Protein AF-W9W9J8-F1 (afdb_monomer_lite)

Secondary structure (DSSP, 8-state):
-----------------------------------------HHHHHHHHHS-SS--GGGSSTTHHHHHHHHHHHHHHHHHHHHHHHHHHHHS--S-----TTS-HHHHHH--EEEE-TT--S----HHHHHHTEEEEETTSPBPP-SS---TTTGGGGGGSGGGGTTEEEEESS-TT-PPP----EEEEEEEETTTEEEEEEEEEEEEEPPEEBTT-GGGEE--EEEEEEEEEEEEEETTEEEEEEEEETTS--B----STTPPPEEEEPTTT--EESSSEEEE-SBTTB--SS-SBEEEE-S-EEE-TTSSEEEEEEETTTTEEEETTTT-S--GGGG--SEE-

Foldseek 3Di:
DDDDDDDDDDDDDDDDDDDDDDDDDDDDDDDDDPPPPDDPCPVVVVCQQPDPPVDDNLPSDPCSCVVVVVVVCVVVVVVVVVVVVVVCVVPVDPLPPLCLVPDDVVCVQAAAWEFEAQPAQQAQADPQQLQQQWFKAFLVRHTDDDPDRDGLQCLLVCLVDPPSQARIETHGNPDQPPRHDNPWEKAWEWEADPPRWIKIKIWGWTSWFWAWAFQNDPVRTDDIDGDTQIKIWTWGDHPPDPIDTATDQPDESDRLPRPPPRDHRYWWAFHRRRRIHSDAAKADPPDRRDGDNDHRTITHTDRHDIGDNPSHYWYWYAYPVVRATDGSSNCPRRRSNVNNNYYHD

InterPro domains:
  IPR039297 Cytochrome c oxidase subunit VII [PF02238] (40-91)

Radius of gyration: 39.09 Å; chains: 1; bounding box: 125×59×96 Å

Structure (mmCIF, N/CA/C/O backbone):
data_AF-W9W9J8-F1
#
_entry.id   AF-W9W9J8-F1
#
loop_
_atom_site.group_PDB
_atom_site.id
_atom_site.type_symbol
_atom_site.label_atom_id
_atom_site.label_alt_id
_atom_site.label_comp_id
_atom_site.label_asym_id
_atom_site.label_entity_id
_atom_site.label_seq_id
_atom_site.pdbx_PDB_ins_code
_atom_site.Cartn_x
_atom_site.Cartn_y
_atom_site.Cartn_z
_atom_site.occupancy
_atom_site.B_iso_or_equiv
_atom_site.auth_seq_id
_atom_site.auth_comp_id
_atom_site.auth_asym_id
_atom_site.auth_atom_id
_atom_site.pdbx_PDB_model_num
ATOM 1 N N . MET A 1 1 ? 100.652 -13.287 -66.380 1.00 34.50 1 MET A N 1
ATOM 2 C CA . MET A 1 1 ? 101.474 -13.393 -65.159 1.00 34.50 1 MET A CA 1
ATOM 3 C C . MET A 1 1 ? 100.899 -12.453 -64.113 1.00 34.50 1 MET A C 1
ATOM 5 O O . MET A 1 1 ? 100.764 -11.279 -64.409 1.00 34.50 1 MET A O 1
ATOM 9 N N . VAL A 1 2 ? 100.531 -13.016 -62.958 1.00 35.53 2 VAL A N 1
ATOM 10 C CA . VAL A 1 2 ? 100.649 -12.440 -61.602 1.00 35.53 2 VAL A CA 1
ATOM 11 C C . VAL A 1 2 ? 99.988 -11.067 -61.331 1.00 35.53 2 VAL A C 1
ATOM 13 O O . VAL A 1 2 ? 100.517 -10.020 -61.679 1.00 35.53 2 VAL A O 1
ATOM 16 N N . HIS A 1 3 ? 98.863 -11.087 -60.600 1.00 40.38 3 HIS A N 1
ATOM 17 C CA . HIS A 1 3 ? 98.486 -10.037 -59.628 1.00 40.38 3 HIS A CA 1
ATOM 18 C C . HIS A 1 3 ? 99.492 -10.030 -58.463 1.00 40.38 3 HIS A C 1
ATOM 20 O O . HIS A 1 3 ? 99.955 -11.118 -58.112 1.00 40.38 3 HIS A O 1
ATOM 26 N N . PRO A 1 4 ? 99.822 -8.882 -57.834 1.00 51.62 4 PRO A N 1
ATOM 27 C CA . PRO A 1 4 ? 99.045 -8.385 -56.675 1.00 51.62 4 PRO A CA 1
ATOM 28 C C . PRO A 1 4 ? 98.997 -6.837 -56.567 1.00 51.62 4 PRO A C 1
ATOM 30 O O . PRO A 1 4 ? 99.836 -6.137 -57.118 1.00 51.62 4 PRO A O 1
ATOM 33 N N . THR A 1 5 ? 97.936 -6.211 -56.047 1.00 40.47 5 THR A N 1
ATOM 34 C CA . THR A 1 5 ? 97.549 -6.030 -54.624 1.00 40.47 5 THR A CA 1
ATOM 35 C C . THR A 1 5 ? 98.543 -5.208 -53.796 1.00 40.47 5 THR A C 1
ATOM 37 O O . THR A 1 5 ? 99.618 -5.703 -53.487 1.00 40.47 5 THR A O 1
ATOM 40 N N . ALA A 1 6 ? 98.127 -4.009 -53.361 1.00 34.53 6 ALA A N 1
ATOM 41 C CA . ALA A 1 6 ? 98.290 -3.431 -52.008 1.00 34.53 6 ALA A CA 1
ATOM 42 C C . ALA A 1 6 ? 98.036 -1.906 -52.086 1.00 34.53 6 ALA A C 1
ATOM 44 O O . ALA A 1 6 ? 98.676 -1.219 -52.868 1.00 34.53 6 ALA A O 1
ATOM 45 N N . LEU A 1 7 ? 96.982 -1.355 -51.477 1.00 35.53 7 LEU A N 1
ATOM 46 C CA . LEU A 1 7 ? 96.813 -1.068 -50.042 1.00 35.53 7 LEU A CA 1
ATOM 47 C C . LEU A 1 7 ? 97.558 0.212 -49.611 1.00 35.53 7 LEU A C 1
ATOM 49 O O . LEU A 1 7 ? 98.760 0.311 -49.813 1.00 35.53 7 LEU A O 1
ATOM 53 N N . ARG A 1 8 ? 96.820 1.073 -48.885 1.00 39.66 8 ARG A N 1
ATOM 54 C CA . ARG A 1 8 ? 97.217 2.264 -48.091 1.00 39.66 8 ARG A CA 1
ATOM 55 C C . ARG A 1 8 ? 97.050 3.610 -48.796 1.00 39.66 8 ARG A C 1
ATOM 57 O O . ARG A 1 8 ? 97.282 3.709 -49.984 1.00 39.66 8 ARG A O 1
ATOM 64 N N . MET A 1 9 ? 96.719 4.712 -48.129 1.00 31.94 9 MET A N 1
ATOM 65 C CA . MET A 1 9 ? 96.163 5.041 -46.806 1.00 31.94 9 MET A CA 1
ATOM 66 C C . MET A 1 9 ? 96.006 6.575 -46.837 1.00 31.94 9 MET A C 1
ATOM 68 O O . MET A 1 9 ? 96.910 7.240 -47.317 1.00 31.94 9 MET A O 1
ATOM 72 N N . MET A 1 10 ? 94.951 7.093 -46.200 1.00 33.19 10 MET A N 1
ATOM 73 C CA . MET A 1 10 ? 94.964 8.317 -45.375 1.00 33.19 10 MET A CA 1
ATOM 74 C C . MET A 1 10 ? 95.174 9.724 -45.985 1.00 33.19 10 MET A C 1
ATOM 76 O O . MET A 1 10 ? 96.011 9.967 -46.838 1.00 33.19 10 MET A O 1
ATOM 80 N N . GLN A 1 11 ? 94.466 10.655 -45.321 1.00 34.97 11 GLN A N 1
ATOM 81 C CA . GLN A 1 11 ? 94.658 12.113 -45.201 1.00 34.97 11 GLN A CA 1
ATOM 82 C C . GLN A 1 11 ? 94.115 12.968 -46.361 1.00 34.97 11 GLN A C 1
ATOM 84 O O . GLN A 1 11 ? 94.643 12.975 -47.458 1.00 34.97 11 GLN A O 1
ATOM 89 N N . ALA A 1 12 ? 92.937 13.593 -46.239 1.00 38.28 12 ALA A N 1
ATOM 90 C CA . ALA A 1 12 ? 92.533 14.702 -45.354 1.00 38.28 12 ALA A CA 1
ATOM 91 C C . ALA A 1 12 ? 93.217 16.040 -45.679 1.00 38.28 12 ALA A C 1
ATOM 93 O O . ALA A 1 12 ? 94.312 16.297 -45.194 1.00 38.28 12 ALA A O 1
ATOM 94 N N . THR A 1 13 ? 92.534 16.931 -46.411 1.00 37.91 13 THR A N 1
ATOM 95 C CA . THR A 1 13 ? 92.651 18.407 -46.299 1.00 37.91 13 THR A CA 1
ATOM 96 C C . THR A 1 13 ? 91.527 19.035 -47.145 1.00 37.91 13 THR A C 1
ATOM 98 O O . THR A 1 13 ? 91.406 18.736 -48.322 1.00 37.91 13 THR A O 1
ATOM 101 N N . ARG A 1 14 ? 90.476 19.619 -46.557 1.00 38.88 14 ARG A N 1
ATOM 102 C CA . ARG A 1 14 ? 90.334 20.969 -45.972 1.00 38.88 14 ARG A CA 1
ATOM 103 C C . ARG A 1 14 ? 90.003 22.059 -47.015 1.00 38.88 14 ARG A C 1
ATOM 105 O O . ARG A 1 14 ? 90.857 22.480 -47.774 1.00 38.88 14 ARG A O 1
ATOM 112 N N . ALA A 1 15 ? 88.779 22.567 -46.855 1.00 36.28 15 ALA A N 1
ATOM 113 C CA . ALA A 1 15 ? 88.343 23.966 -46.924 1.00 36.28 15 ALA A CA 1
ATOM 114 C C . ALA A 1 15 ? 88.227 24.729 -48.256 1.00 36.28 15 ALA A C 1
ATOM 116 O O . ALA A 1 15 ? 89.196 24.967 -48.962 1.00 36.28 15 ALA A O 1
ATOM 117 N N . GLY A 1 16 ? 87.038 25.339 -48.372 1.00 34.53 16 GLY A N 1
ATOM 118 C CA . GLY A 1 16 ? 86.823 26.685 -48.907 1.00 34.53 16 GLY A CA 1
ATOM 119 C C . GLY A 1 16 ? 86.529 26.709 -50.403 1.00 34.53 16 GLY A C 1
ATOM 120 O O . GLY A 1 16 ? 87.165 26.014 -51.168 1.00 34.53 16 GLY A O 1
ATOM 121 N N . MET A 1 17 ? 85.595 27.479 -50.937 1.00 35.69 17 MET A N 1
ATOM 122 C CA . MET A 1 17 ? 84.723 28.545 -50.455 1.00 35.69 17 MET A CA 1
ATOM 123 C C . MET A 1 17 ? 83.622 28.668 -51.524 1.00 35.69 17 MET A C 1
ATOM 125 O O . MET A 1 17 ? 83.893 28.367 -52.676 1.00 35.69 17 MET A O 1
ATOM 129 N N . PHE A 1 18 ? 82.409 29.102 -51.183 1.00 38.28 18 PHE A N 1
ATOM 130 C CA . PHE A 1 18 ? 81.725 30.238 -51.824 1.00 38.28 18 PHE A CA 1
ATOM 131 C C . PHE A 1 18 ? 80.332 30.427 -51.213 1.00 38.28 18 PHE A C 1
ATOM 133 O O . PHE A 1 18 ? 79.702 29.511 -50.692 1.00 38.28 18 PHE A O 1
ATOM 140 N N . ARG A 1 19 ? 79.939 31.693 -51.161 1.00 36.72 19 ARG A N 1
ATOM 141 C CA . ARG A 1 19 ? 79.129 32.333 -50.130 1.00 36.72 19 ARG A CA 1
ATOM 142 C C . ARG A 1 19 ? 77.804 32.809 -50.732 1.00 36.72 19 ARG A C 1
ATOM 144 O O . ARG A 1 19 ? 77.809 33.376 -51.812 1.00 36.72 19 ARG A O 1
ATOM 151 N N . ALA A 1 20 ? 76.736 32.612 -49.961 1.00 40.91 20 ALA A N 1
ATOM 152 C CA . ALA A 1 20 ? 75.492 33.381 -49.829 1.00 40.91 20 ALA A CA 1
ATOM 153 C C . ALA A 1 20 ? 74.818 34.028 -51.057 1.00 40.91 20 ALA A C 1
ATOM 155 O O . ALA A 1 20 ? 75.340 34.961 -51.659 1.00 40.91 20 ALA A O 1
ATOM 156 N N . THR A 1 21 ? 73.514 33.769 -51.193 1.00 35.72 21 THR A N 1
ATOM 157 C CA . THR A 1 21 ? 72.540 34.872 -51.277 1.00 35.72 21 THR A CA 1
ATOM 158 C C . THR A 1 21 ? 71.191 34.438 -50.696 1.00 35.72 21 THR A C 1
ATOM 160 O O . THR A 1 21 ? 70.506 33.584 -51.247 1.00 35.72 21 THR A O 1
ATOM 163 N N . GLN A 1 22 ? 70.816 35.017 -49.553 1.00 45.69 22 GLN A N 1
ATOM 164 C CA . GLN A 1 22 ? 69.445 34.984 -49.045 1.00 45.69 22 GLN A CA 1
ATOM 165 C C . GLN A 1 22 ? 68.626 36.059 -49.768 1.00 45.69 22 GLN A C 1
ATOM 167 O O . GLN A 1 22 ? 68.978 37.235 -49.714 1.00 45.69 22 GLN A O 1
ATOM 172 N N . ARG A 1 23 ? 67.499 35.672 -50.369 1.00 35.28 23 ARG A N 1
ATOM 173 C CA . ARG A 1 23 ? 66.320 36.531 -50.547 1.00 35.28 23 ARG A CA 1
ATOM 174 C C . ARG A 1 23 ? 65.075 35.667 -50.377 1.00 35.28 23 ARG A C 1
ATOM 176 O O . ARG A 1 23 ? 64.834 34.767 -51.172 1.00 35.28 23 ARG A O 1
ATOM 183 N N . ALA A 1 24 ? 64.314 35.938 -49.324 1.00 42.59 24 ALA A N 1
ATOM 184 C CA . ALA A 1 24 ? 62.950 35.447 -49.184 1.00 42.59 24 ALA A CA 1
ATOM 185 C C . ALA A 1 24 ? 62.004 36.290 -50.055 1.00 42.59 24 ALA A C 1
ATOM 187 O O . ALA A 1 24 ? 62.243 37.488 -50.233 1.00 42.59 24 ALA A O 1
ATOM 188 N N . PRO A 1 25 ? 60.888 35.698 -50.500 1.00 46.94 25 PRO A N 1
ATOM 189 C CA . PRO A 1 25 ? 59.619 36.391 -50.353 1.00 46.94 25 PRO A CA 1
ATOM 190 C C . PRO A 1 25 ? 58.584 35.515 -49.640 1.00 46.94 25 PRO A C 1
ATOM 192 O O . PRO A 1 25 ? 58.519 34.298 -49.804 1.00 46.94 25 PRO A O 1
ATOM 195 N N . ALA A 1 26 ? 57.778 36.178 -48.818 1.00 47.53 26 ALA A N 1
ATOM 196 C CA . ALA A 1 26 ? 56.582 35.623 -48.216 1.00 47.53 26 ALA A CA 1
ATOM 197 C C . ALA A 1 26 ? 55.459 35.491 -49.258 1.00 47.53 26 ALA A C 1
ATOM 199 O O . ALA A 1 26 ? 55.319 36.372 -50.101 1.00 47.53 26 ALA A O 1
ATOM 200 N N . GLN A 1 27 ? 54.653 34.434 -49.097 1.00 40.56 27 GLN A N 1
ATOM 201 C CA . GLN A 1 27 ? 53.222 34.260 -49.420 1.00 40.56 27 GLN A CA 1
ATOM 202 C C . GLN A 1 27 ? 52.952 32.937 -50.148 1.00 40.56 27 GLN A C 1
ATOM 204 O O . GLN A 1 27 ? 53.339 32.765 -51.295 1.00 40.56 27 GLN A O 1
ATOM 209 N N . ALA A 1 28 ? 52.239 32.027 -49.477 1.00 34.16 28 ALA A N 1
ATOM 210 C CA . ALA A 1 28 ? 51.007 31.401 -49.974 1.00 34.16 28 ALA A CA 1
ATOM 211 C C . ALA A 1 28 ? 50.633 30.214 -49.076 1.00 34.16 28 ALA A C 1
ATOM 213 O O . ALA A 1 28 ? 51.372 29.253 -48.885 1.00 34.16 28 ALA A O 1
ATOM 214 N N . GLN A 1 29 ? 49.450 30.322 -48.501 1.00 47.66 29 GLN A N 1
ATOM 215 C CA . GLN A 1 29 ? 48.828 29.397 -47.576 1.00 47.66 29 GLN A CA 1
ATOM 216 C C . GLN A 1 29 ? 48.130 28.283 -48.378 1.00 47.66 29 GLN A C 1
ATOM 218 O O . GLN A 1 29 ? 47.150 28.575 -49.054 1.00 47.66 29 GLN A O 1
ATOM 223 N N . GLN A 1 30 ? 48.565 27.015 -48.288 1.00 39.34 30 GLN A N 1
ATOM 224 C CA . GLN A 1 30 ? 47.675 25.869 -48.551 1.00 39.34 30 GLN A CA 1
ATOM 225 C C . GLN A 1 30 ? 48.168 24.522 -47.977 1.00 39.34 30 GLN A C 1
ATOM 227 O O . GLN A 1 30 ? 49.114 23.916 -48.456 1.00 39.34 30 GLN A O 1
ATOM 232 N N . LYS A 1 31 ? 47.422 24.076 -46.958 1.00 46.47 31 LYS A N 1
ATOM 233 C CA . LYS A 1 31 ? 46.873 22.730 -46.702 1.00 46.47 31 LYS A CA 1
ATOM 234 C C . LYS A 1 31 ? 47.760 21.465 -46.743 1.00 46.47 31 LYS A C 1
ATOM 236 O O . LYS A 1 31 ? 48.302 21.053 -47.757 1.00 46.47 31 LYS A O 1
ATOM 241 N N . SER A 1 32 ? 47.523 20.702 -45.672 1.00 39.66 32 SER A N 1
ATOM 242 C CA . SER A 1 32 ? 47.465 19.238 -45.567 1.00 39.66 32 SER A CA 1
ATOM 243 C C . SER A 1 32 ? 48.678 18.557 -44.940 1.00 39.66 32 SER A C 1
ATOM 245 O O . SER A 1 32 ? 49.802 18.701 -45.399 1.00 39.66 32 SER A O 1
ATOM 247 N N . GLY A 1 33 ? 48.373 17.797 -43.883 1.00 45.22 33 GLY A N 1
ATOM 248 C CA . GLY A 1 33 ? 49.098 16.613 -43.445 1.00 45.22 33 GLY A CA 1
ATOM 249 C C . GLY A 1 33 ? 50.568 16.824 -43.128 1.00 45.22 33 GLY A C 1
ATOM 250 O O . GLY A 1 33 ? 51.413 16.785 -44.011 1.00 45.22 33 GLY A O 1
ATOM 251 N N . VAL A 1 34 ? 50.889 16.897 -41.838 1.00 48.81 34 VAL A N 1
ATOM 252 C CA . VAL A 1 34 ? 52.220 16.528 -41.353 1.00 48.81 34 VAL A CA 1
ATOM 253 C C . VAL A 1 34 ? 52.491 15.094 -41.833 1.00 48.81 34 VAL A C 1
ATOM 255 O O . VAL A 1 34 ? 52.077 14.126 -41.196 1.00 48.81 34 VAL A O 1
ATOM 258 N N . LEU A 1 35 ? 53.137 14.944 -42.992 1.00 52.00 35 LEU A N 1
ATOM 259 C CA . LEU A 1 35 ? 53.753 13.698 -43.423 1.00 52.00 35 LEU A CA 1
ATOM 260 C C . LEU A 1 35 ? 54.927 13.473 -42.477 1.00 52.00 35 LEU A C 1
ATOM 262 O O . LEU A 1 35 ? 56.061 13.871 -42.730 1.00 52.00 35 LEU A O 1
ATOM 266 N N . VAL A 1 36 ? 54.618 12.879 -41.326 1.00 60.34 36 VAL A N 1
ATOM 267 C CA . VAL A 1 36 ? 55.617 12.310 -40.431 1.00 60.34 36 VAL A CA 1
ATOM 268 C C . VAL A 1 36 ? 56.409 11.319 -41.276 1.00 60.34 36 VAL A C 1
ATOM 270 O O . VAL A 1 36 ? 55.841 10.328 -41.737 1.00 60.34 36 VAL A O 1
ATOM 273 N N . PHE A 1 37 ? 57.698 11.584 -41.496 1.00 59.91 37 PHE A N 1
ATOM 274 C CA . PHE A 1 37 ? 58.631 10.622 -42.077 1.00 59.91 37 PHE A CA 1
ATOM 275 C C . PHE A 1 37 ? 58.623 9.355 -41.209 1.00 59.91 37 PHE A C 1
ATOM 277 O O . PHE A 1 37 ? 59.316 9.265 -40.198 1.00 59.91 37 PHE A O 1
ATOM 284 N N . ARG A 1 38 ? 57.776 8.383 -41.558 1.00 67.00 38 ARG A N 1
ATOM 285 C CA . ARG A 1 38 ? 57.746 7.065 -40.926 1.00 67.00 38 ARG A CA 1
ATOM 286 C C . ARG A 1 38 ? 58.637 6.142 -41.734 1.00 67.00 38 ARG A C 1
ATOM 288 O O . ARG A 1 38 ? 58.423 5.946 -42.926 1.00 67.00 38 ARG A O 1
ATOM 295 N N . GLU A 1 39 ? 59.628 5.568 -41.069 1.00 78.50 39 GLU A N 1
ATOM 296 C CA . GLU A 1 39 ? 60.490 4.547 -41.654 1.00 78.50 39 GLU A CA 1
ATOM 297 C C . GLU A 1 39 ? 59.659 3.366 -42.172 1.00 78.50 39 GLU A C 1
ATOM 299 O O . GLU A 1 39 ? 58.714 2.908 -41.518 1.00 78.50 39 GLU A O 1
ATOM 304 N N . ASN A 1 40 ? 60.039 2.833 -43.335 1.00 83.94 40 ASN A N 1
ATOM 305 C CA . ASN A 1 40 ? 59.425 1.628 -43.870 1.00 83.94 40 ASN A CA 1
ATOM 306 C C . ASN A 1 40 ? 59.831 0.405 -43.027 1.00 83.94 40 ASN A C 1
ATOM 308 O O . ASN A 1 40 ? 60.941 -0.112 -43.141 1.00 83.94 40 ASN A O 1
ATOM 312 N N . ARG A 1 41 ? 58.902 -0.086 -42.202 1.00 86.56 41 ARG A N 1
ATOM 313 C CA . ARG A 1 41 ? 59.086 -1.282 -41.359 1.00 86.56 41 ARG A CA 1
ATOM 314 C C . ARG A 1 41 ? 58.527 -2.566 -41.981 1.00 86.56 41 ARG A C 1
ATOM 316 O O . ARG A 1 41 ? 58.544 -3.605 -41.325 1.00 86.56 41 ARG A O 1
ATOM 323 N N . VAL A 1 42 ? 58.055 -2.540 -43.230 1.00 87.69 42 VAL A N 1
ATOM 324 C CA . VAL A 1 42 ? 57.473 -3.721 -43.898 1.00 87.69 42 VAL A CA 1
ATOM 325 C C . VAL A 1 42 ? 58.459 -4.899 -43.953 1.00 87.69 42 VAL A C 1
ATOM 327 O O . VAL A 1 42 ? 58.079 -5.983 -43.503 1.00 87.69 42 VAL A O 1
ATOM 330 N N . PRO A 1 43 ? 59.737 -4.726 -44.360 1.00 90.88 43 PRO A N 1
ATOM 331 C CA . PRO A 1 43 ? 60.692 -5.838 -44.377 1.00 90.88 43 PRO A CA 1
ATOM 332 C C . PRO A 1 43 ? 60.993 -6.404 -42.982 1.00 90.88 43 PRO A C 1
ATOM 334 O O . PRO A 1 43 ? 61.264 -7.594 -42.828 1.00 90.88 43 PRO A O 1
ATOM 337 N N . TYR A 1 44 ? 60.932 -5.561 -41.944 1.00 88.75 44 TYR A N 1
ATOM 338 C CA . TYR A 1 44 ? 61.098 -5.991 -40.555 1.00 88.75 44 TYR A CA 1
ATOM 339 C C . TYR A 1 44 ? 59.962 -6.929 -40.128 1.00 88.75 44 TYR A C 1
ATOM 341 O O . TYR A 1 44 ? 60.227 -8.007 -39.595 1.00 88.75 44 TYR A O 1
ATOM 349 N N . TYR A 1 45 ? 58.710 -6.563 -40.414 1.00 88.44 45 TYR A N 1
ATOM 350 C CA . TYR A 1 45 ? 57.561 -7.405 -40.085 1.00 88.44 45 TYR A CA 1
ATOM 351 C C . TYR A 1 45 ? 57.510 -8.684 -40.925 1.00 88.44 45 TYR A C 1
ATOM 353 O O . TYR A 1 45 ? 57.186 -9.735 -40.381 1.00 88.44 45 TYR A O 1
ATOM 361 N N . GLN A 1 46 ? 57.891 -8.639 -42.206 1.00 90.25 46 GLN A N 1
ATOM 362 C CA . GLN A 1 46 ? 57.994 -9.846 -43.035 1.00 90.25 46 GLN A CA 1
ATOM 363 C C . GLN A 1 46 ? 58.930 -10.880 -42.398 1.00 90.25 46 GLN A C 1
ATOM 365 O O . GLN A 1 46 ? 58.516 -12.016 -42.185 1.00 90.25 46 GLN A O 1
ATOM 370 N N . ARG A 1 47 ? 60.133 -10.467 -41.972 1.00 89.56 47 ARG A N 1
ATOM 371 C CA . ARG A 1 47 ? 61.063 -11.351 -41.249 1.00 89.56 47 ARG A CA 1
ATOM 372 C C . ARG A 1 47 ? 60.490 -11.851 -39.923 1.00 89.56 47 ARG A C 1
ATOM 374 O O . ARG A 1 47 ? 60.616 -13.031 -39.618 1.00 89.56 47 ARG A O 1
ATOM 381 N N . LEU A 1 48 ? 59.841 -10.980 -39.147 1.00 88.44 48 LEU A N 1
ATOM 382 C CA . LEU A 1 48 ? 59.260 -11.342 -37.851 1.00 88.44 48 LEU A CA 1
ATOM 383 C C . LEU A 1 48 ? 58.153 -12.404 -37.985 1.00 88.44 48 LEU A C 1
ATOM 385 O O . LEU A 1 48 ? 58.136 -13.379 -37.237 1.00 88.44 48 LEU A O 1
ATOM 389 N N . PHE A 1 49 ? 57.235 -12.242 -38.943 1.00 88.81 49 PHE A N 1
ATOM 390 C CA . PHE A 1 49 ? 56.091 -13.143 -39.112 1.00 88.81 49 PHE A CA 1
ATOM 391 C C . PHE A 1 49 ? 56.426 -14.426 -39.882 1.00 88.81 49 PHE A C 1
ATOM 393 O O . PHE A 1 49 ? 55.810 -15.455 -39.600 1.00 88.81 49 PHE A O 1
ATOM 400 N N . GLN A 1 50 ? 57.420 -14.399 -40.774 1.00 89.38 50 GLN A N 1
ATOM 401 C CA . GLN A 1 50 ? 57.871 -15.571 -41.539 1.00 89.38 50 GLN A CA 1
ATOM 402 C C . GLN A 1 50 ? 58.913 -16.426 -40.801 1.00 89.38 50 GLN A C 1
ATOM 404 O O . GLN A 1 50 ? 59.195 -17.535 -41.236 1.00 89.38 50 GLN A O 1
ATOM 409 N N . ASN A 1 51 ? 59.466 -15.958 -39.676 1.00 87.31 51 ASN A N 1
ATOM 410 C CA . ASN A 1 51 ? 60.384 -16.764 -38.871 1.00 87.31 51 ASN A CA 1
ATOM 411 C C . ASN A 1 51 ? 59.683 -18.025 -38.319 1.00 87.31 51 ASN A C 1
ATOM 413 O O . ASN A 1 51 ? 58.584 -17.930 -37.768 1.00 87.31 51 ASN A O 1
ATOM 417 N N . HIS A 1 52 ? 60.309 -19.198 -38.432 1.00 84.69 52 HIS A N 1
ATOM 418 C CA . HIS A 1 52 ? 59.770 -20.477 -37.951 1.00 84.69 52 HIS A CA 1
ATOM 419 C C . HIS A 1 52 ? 60.108 -20.706 -36.469 1.00 84.69 52 HIS A C 1
ATOM 421 O O . HIS A 1 52 ? 60.735 -21.687 -36.089 1.00 84.69 52 HIS A O 1
ATOM 427 N N . ASP A 1 53 ? 59.676 -19.776 -35.620 1.00 84.62 53 ASP A N 1
ATOM 428 C CA . ASP A 1 53 ? 59.931 -19.737 -34.175 1.00 84.62 53 ASP A CA 1
ATOM 429 C C . ASP A 1 53 ? 58.912 -20.533 -33.333 1.00 84.62 53 ASP A C 1
ATOM 431 O O . ASP A 1 53 ? 58.916 -20.449 -32.106 1.00 84.62 53 ASP A O 1
ATOM 435 N N . GLY A 1 54 ? 57.998 -21.268 -33.981 1.00 86.50 54 GLY A N 1
ATOM 436 C CA . GLY A 1 54 ? 56.944 -22.060 -33.331 1.00 86.50 54 GLY A CA 1
ATOM 437 C C . GLY A 1 54 ? 55.865 -21.235 -32.615 1.00 86.50 54 GLY A C 1
ATOM 438 O O . GLY A 1 54 ? 54.926 -21.799 -32.052 1.00 86.50 54 GLY A O 1
ATOM 439 N N . LYS A 1 55 ? 55.954 -19.898 -32.638 1.00 86.94 55 LYS A N 1
ATOM 440 C CA . LYS A 1 55 ? 54.984 -19.014 -31.986 1.00 86.94 55 LYS A CA 1
ATOM 441 C C . LYS A 1 55 ? 53.783 -18.773 -32.891 1.00 86.94 55 LYS A C 1
ATOM 443 O O . LYS A 1 55 ? 53.907 -18.545 -34.095 1.00 86.94 55 LYS A O 1
ATOM 448 N N . ARG A 1 56 ? 52.592 -18.754 -32.288 1.00 88.06 56 ARG A N 1
ATOM 449 C CA . ARG A 1 56 ? 51.359 -18.375 -32.992 1.00 88.06 56 ARG A CA 1
ATOM 450 C C . ARG A 1 56 ? 51.451 -16.927 -33.462 1.00 88.06 56 ARG A C 1
ATOM 452 O O . ARG A 1 56 ? 52.018 -16.092 -32.761 1.00 88.06 56 ARG A O 1
ATOM 459 N N . GLN A 1 57 ? 50.849 -16.622 -34.611 1.00 89.75 57 GLN A N 1
ATOM 460 C CA . GLN A 1 57 ? 50.949 -15.309 -35.263 1.00 89.75 57 GLN A CA 1
ATOM 461 C C . GLN A 1 57 ? 50.642 -14.141 -34.311 1.00 89.75 57 GLN A C 1
ATOM 463 O O . GLN A 1 57 ? 51.383 -13.162 -34.275 1.00 89.75 57 GLN A O 1
ATOM 468 N N . TRP A 1 58 ? 49.616 -14.273 -33.467 1.00 87.19 58 TRP A N 1
ATOM 469 C CA . TRP A 1 58 ? 49.224 -13.236 -32.511 1.00 87.19 58 TRP A CA 1
ATOM 470 C C . TRP A 1 58 ? 50.203 -13.033 -31.347 1.00 87.19 58 TRP A C 1
ATOM 472 O O . TRP A 1 58 ? 50.125 -11.997 -30.700 1.00 87.19 58 TRP A O 1
ATOM 482 N N . TRP A 1 59 ? 51.155 -13.941 -31.107 1.00 88.31 59 TRP A N 1
ATOM 483 C CA . TRP A 1 59 ? 52.189 -13.843 -30.062 1.00 88.31 59 TRP A CA 1
ATOM 484 C C . TRP A 1 59 ? 53.559 -13.364 -30.573 1.00 88.31 59 TRP A C 1
ATOM 486 O O . TRP A 1 59 ? 54.505 -13.266 -29.792 1.00 88.31 59 TRP A O 1
ATOM 496 N N . LYS A 1 60 ? 53.693 -13.061 -31.870 1.00 86.75 60 LYS A N 1
ATOM 497 C CA . LYS A 1 60 ? 54.995 -12.750 -32.485 1.00 86.75 60 LYS A CA 1
ATOM 498 C C . LYS A 1 60 ? 55.538 -11.348 -32.191 1.00 86.75 60 LYS A C 1
ATOM 500 O O . LYS A 1 60 ? 56.730 -11.115 -32.354 1.00 86.75 60 LYS A O 1
ATOM 505 N N . THR A 1 61 ? 54.705 -10.399 -31.762 1.00 87.88 61 THR A N 1
ATOM 506 C CA . THR A 1 61 ? 55.133 -9.006 -31.534 1.00 87.88 61 THR A CA 1
ATOM 507 C C . THR A 1 61 ? 55.404 -8.753 -30.050 1.00 87.88 61 THR A C 1
ATOM 509 O O . THR A 1 61 ? 54.682 -9.256 -29.198 1.00 87.88 61 THR A O 1
ATOM 512 N N . HIS A 1 62 ? 56.370 -7.889 -29.706 1.00 86.88 62 HIS A N 1
ATOM 513 C CA . HIS A 1 62 ? 56.626 -7.500 -28.302 1.00 86.88 62 HIS A CA 1
ATOM 514 C C . HIS A 1 62 ? 55.402 -6.881 -27.600 1.00 86.88 62 HIS A C 1
ATOM 516 O O . HIS A 1 62 ? 55.299 -6.909 -26.380 1.00 86.88 62 HIS A O 1
ATOM 522 N N . ARG A 1 63 ? 54.472 -6.311 -28.378 1.00 86.19 63 ARG A N 1
ATOM 523 C CA . ARG A 1 63 ? 53.223 -5.705 -27.895 1.00 86.19 63 ARG A CA 1
ATOM 524 C C . ARG A 1 63 ? 52.111 -6.719 -27.661 1.00 86.19 63 ARG A C 1
ATOM 526 O O . ARG A 1 63 ? 51.141 -6.396 -26.987 1.00 86.19 63 ARG A O 1
ATOM 533 N N . SER A 1 64 ? 52.245 -7.924 -28.213 1.00 89.88 64 SER A N 1
ATOM 534 C CA . SER A 1 64 ? 51.222 -8.963 -28.150 1.00 89.88 64 SER A CA 1
ATOM 535 C C . SER A 1 64 ? 50.768 -9.285 -26.719 1.00 89.88 64 SER A C 1
ATOM 537 O O . SER A 1 64 ? 49.558 -9.309 -26.509 1.00 89.88 64 SER A O 1
ATOM 539 N N . PRO A 1 65 ? 51.657 -9.447 -25.714 1.00 90.56 65 PRO A N 1
ATOM 540 C CA . PRO A 1 65 ? 51.226 -9.725 -24.341 1.00 90.56 65 PRO A CA 1
ATOM 541 C C . PRO A 1 65 ? 50.338 -8.618 -23.753 1.00 90.56 65 PRO A C 1
ATOM 543 O O . PRO A 1 65 ? 49.324 -8.910 -23.127 1.00 90.56 65 PRO A O 1
ATOM 546 N N . TYR A 1 66 ? 50.668 -7.349 -24.011 1.00 89.56 66 TYR A N 1
ATOM 547 C CA . TYR A 1 66 ? 49.937 -6.193 -23.476 1.00 89.56 66 TYR A CA 1
ATOM 548 C C . TYR A 1 66 ? 48.528 -6.032 -24.056 1.00 89.56 66 TYR A C 1
ATOM 550 O O . TYR A 1 66 ? 47.699 -5.361 -23.455 1.00 89.56 66 TYR A O 1
ATOM 558 N N . ILE A 1 67 ? 48.254 -6.637 -25.213 1.00 90.00 67 ILE A N 1
ATOM 559 C CA . ILE A 1 67 ? 46.927 -6.628 -25.843 1.00 90.00 67 ILE A CA 1
ATOM 560 C C . ILE A 1 67 ? 46.167 -7.913 -25.494 1.00 90.00 67 ILE A C 1
ATOM 562 O O . ILE A 1 67 ? 44.980 -7.874 -25.183 1.00 90.00 67 ILE A O 1
ATOM 566 N N . LEU A 1 68 ? 46.853 -9.059 -25.517 1.00 93.00 68 LEU A N 1
ATOM 567 C CA . LEU A 1 68 ? 46.227 -10.366 -25.335 1.00 93.00 68 LEU A CA 1
ATOM 568 C C . LEU A 1 68 ? 45.839 -10.649 -23.882 1.00 93.00 68 LEU A C 1
ATOM 570 O O . LEU A 1 68 ? 44.773 -11.214 -23.661 1.00 93.00 68 LEU A O 1
ATOM 574 N N . TYR A 1 69 ? 46.649 -10.256 -22.892 1.00 92.38 69 TYR A N 1
ATOM 575 C CA . TYR A 1 69 ? 46.308 -10.517 -21.489 1.00 92.38 69 TYR A CA 1
ATOM 576 C C . TYR A 1 69 ? 45.032 -9.786 -21.040 1.00 92.38 69 TYR A C 1
ATOM 578 O O . TYR A 1 69 ? 44.149 -10.466 -20.518 1.00 92.38 69 TYR A O 1
ATOM 586 N N . PRO A 1 70 ? 44.852 -8.473 -21.299 1.00 94.94 70 PRO A N 1
ATOM 587 C CA . PRO A 1 70 ? 43.588 -7.794 -21.003 1.00 94.94 70 PRO A CA 1
ATOM 588 C C . PRO A 1 70 ? 42.392 -8.368 -21.775 1.00 94.94 70 PRO A C 1
ATOM 590 O O . PRO A 1 70 ? 41.280 -8.423 -21.258 1.00 94.94 70 PRO A O 1
ATOM 593 N N . TYR A 1 71 ? 42.606 -8.824 -23.013 1.00 92.56 71 TYR A N 1
ATOM 594 C CA . TYR A 1 71 ? 41.556 -9.477 -23.792 1.00 92.56 71 TYR A CA 1
ATOM 595 C C . TYR A 1 71 ? 41.104 -10.797 -23.148 1.00 92.56 71 TYR A C 1
ATOM 597 O O . TYR A 1 71 ? 39.905 -11.025 -23.001 1.00 92.56 71 TYR A O 1
ATOM 605 N N . TYR A 1 72 ? 42.039 -11.650 -22.713 1.00 93.19 72 TYR A N 1
ATOM 606 C CA . TYR A 1 72 ? 41.692 -12.916 -22.062 1.00 93.19 72 TYR A CA 1
ATOM 607 C C . TYR A 1 72 ? 41.028 -12.719 -20.699 1.00 93.19 72 TYR A C 1
ATOM 609 O O . TYR A 1 72 ? 40.103 -13.463 -20.375 1.00 93.19 72 TYR A O 1
ATOM 617 N N . THR A 1 73 ? 41.444 -11.719 -19.915 1.00 92.31 73 THR A N 1
ATOM 618 C CA . THR A 1 73 ? 40.798 -11.424 -18.627 1.00 92.31 73 THR A CA 1
ATOM 619 C C . THR A 1 73 ? 39.368 -10.928 -18.814 1.00 92.31 73 THR A C 1
ATOM 621 O O . THR A 1 73 ? 38.473 -11.401 -18.117 1.00 92.31 73 THR A O 1
ATOM 624 N N . LEU A 1 74 ? 39.121 -10.047 -19.790 1.00 94.38 74 LEU A N 1
ATOM 625 C CA . LEU A 1 74 ? 37.768 -9.594 -20.126 1.00 94.38 74 LEU A CA 1
ATOM 626 C C . LEU A 1 74 ? 36.897 -10.737 -20.658 1.00 94.38 74 LEU A C 1
ATOM 628 O O . LEU A 1 74 ? 35.751 -10.883 -20.238 1.00 94.38 74 LEU A O 1
ATOM 632 N N . LEU A 1 75 ? 37.443 -11.576 -21.541 1.00 93.69 75 LEU A N 1
ATOM 633 C CA . LEU A 1 75 ? 36.718 -12.706 -22.118 1.00 93.69 75 LEU A CA 1
ATOM 634 C C . LEU A 1 75 ? 36.295 -13.708 -21.035 1.00 93.69 75 LEU A C 1
ATOM 636 O O . LEU A 1 75 ? 35.109 -14.011 -20.910 1.00 93.69 75 LEU A O 1
ATOM 640 N N . LEU A 1 76 ? 37.238 -14.176 -20.214 1.00 92.56 76 LEU A N 1
ATOM 641 C CA . LEU A 1 76 ? 36.953 -15.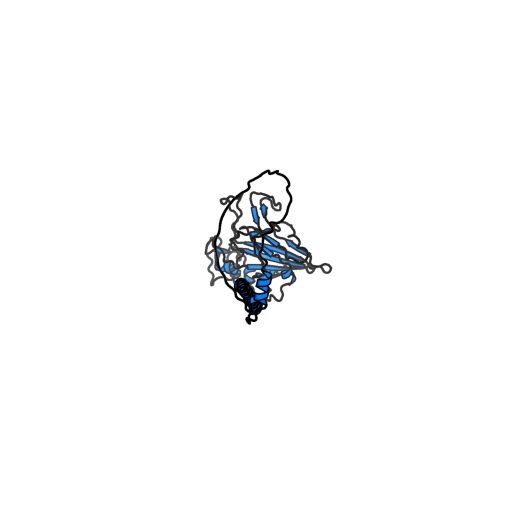134 -19.142 1.00 92.56 76 LEU A CA 1
ATOM 642 C C . LEU A 1 76 ? 36.066 -14.522 -18.048 1.00 92.56 76 LEU A C 1
ATOM 644 O O . LEU A 1 76 ? 35.152 -15.187 -17.563 1.00 92.56 76 LEU A O 1
ATOM 648 N N . GLY A 1 77 ? 36.276 -13.246 -17.710 1.00 93.56 77 GLY A N 1
ATOM 649 C CA . GLY A 1 77 ? 35.442 -12.518 -16.754 1.00 93.56 77 GLY A CA 1
ATOM 650 C C . GLY A 1 77 ? 33.989 -12.387 -17.219 1.00 93.56 77 GLY A C 1
ATOM 651 O O . GLY A 1 77 ? 33.071 -12.650 -16.444 1.00 93.56 77 GLY A O 1
ATOM 652 N N . SER A 1 78 ? 33.766 -12.062 -18.497 1.00 91.69 78 SER A N 1
ATOM 653 C CA . SER A 1 78 ? 32.414 -11.966 -19.070 1.00 91.69 78 SER A CA 1
ATOM 654 C C . SER A 1 78 ? 31.683 -13.312 -19.081 1.00 91.69 78 SER A C 1
ATOM 656 O O . SER A 1 78 ? 30.482 -13.376 -18.798 1.00 91.69 78 SER A O 1
ATOM 658 N N . PHE A 1 79 ? 32.413 -14.404 -19.328 1.00 91.56 79 PHE A N 1
ATOM 659 C CA . PHE A 1 79 ? 31.856 -15.752 -19.305 1.00 91.56 79 PHE A CA 1
ATOM 660 C C . PHE A 1 79 ? 31.475 -16.173 -17.881 1.00 91.56 79 PHE A C 1
ATOM 662 O O . PHE A 1 79 ? 30.365 -16.653 -17.657 1.00 91.56 79 PHE A O 1
ATOM 669 N N . ALA A 1 80 ? 32.346 -15.914 -16.899 1.00 91.06 80 ALA A N 1
ATOM 670 C CA . ALA A 1 80 ? 32.069 -16.186 -15.490 1.00 91.06 80 ALA A CA 1
ATOM 671 C C . ALA A 1 80 ? 30.867 -15.380 -14.969 1.00 91.06 80 ALA A C 1
ATOM 673 O O . ALA A 1 80 ? 29.994 -15.940 -14.308 1.00 91.06 80 ALA A O 1
ATOM 674 N N . PHE A 1 81 ? 30.769 -14.092 -15.316 1.00 87.50 81 PHE A N 1
ATOM 675 C CA . PHE A 1 81 ? 29.640 -13.246 -14.921 1.00 87.50 81 PHE A CA 1
ATOM 676 C C . PHE A 1 81 ? 28.311 -13.745 -15.510 1.00 87.50 81 PHE A C 1
ATOM 678 O O . PHE A 1 81 ? 27.303 -13.815 -14.805 1.00 87.50 81 PHE A O 1
ATOM 685 N N . SER A 1 82 ? 28.326 -14.176 -16.775 1.00 88.31 82 SER A N 1
ATOM 686 C CA . SER A 1 82 ? 27.158 -14.777 -17.433 1.00 88.31 82 SER A CA 1
ATOM 687 C C . SER A 1 82 ? 26.734 -16.084 -16.754 1.00 88.31 82 SER A C 1
ATOM 689 O O . SER A 1 82 ? 25.545 -16.316 -16.535 1.00 88.31 82 SER A O 1
ATOM 691 N N . PHE A 1 83 ? 27.700 -16.916 -16.352 1.00 87.81 83 PHE A N 1
ATOM 692 C CA . PHE A 1 83 ? 27.435 -18.171 -15.649 1.00 87.81 83 PHE A CA 1
ATOM 693 C C . PHE A 1 83 ? 26.851 -17.939 -14.247 1.00 87.81 83 PHE A C 1
ATOM 695 O O . PHE A 1 83 ? 25.898 -18.612 -13.862 1.00 87.81 83 PHE A O 1
ATOM 702 N N . VAL A 1 84 ? 27.346 -16.935 -13.511 1.00 85.81 84 VAL A N 1
ATOM 703 C CA . VAL A 1 84 ? 26.767 -16.513 -12.221 1.00 85.81 84 VAL A CA 1
ATOM 704 C C . VAL A 1 84 ? 25.333 -16.007 -12.399 1.00 85.81 84 VAL A C 1
ATOM 706 O O . VAL A 1 84 ? 24.464 -16.370 -11.610 1.00 85.81 84 VAL A O 1
ATOM 709 N N . GLY A 1 85 ? 25.055 -15.216 -13.441 1.00 77.19 85 GLY A N 1
ATOM 710 C CA . GLY A 1 85 ? 23.697 -14.763 -13.763 1.00 77.19 85 GLY A CA 1
ATOM 711 C C . GLY A 1 85 ? 22.739 -15.920 -14.067 1.00 77.19 85 GLY A C 1
ATOM 712 O O . GLY A 1 85 ? 21.625 -15.953 -13.550 1.00 77.19 85 GLY A O 1
ATOM 713 N N . MET A 1 86 ? 23.196 -16.912 -14.833 1.00 85.06 86 MET A N 1
ATOM 714 C CA . MET A 1 86 ? 22.415 -18.104 -15.172 1.00 85.06 86 MET A CA 1
ATOM 715 C C . MET A 1 86 ? 22.156 -19.002 -13.953 1.00 85.06 86 MET A C 1
ATOM 717 O O . MET A 1 86 ? 21.022 -19.415 -13.737 1.00 85.06 86 MET A O 1
ATOM 721 N N . ILE A 1 87 ? 23.168 -19.252 -13.114 1.00 80.94 87 ILE A N 1
ATOM 722 C CA . ILE A 1 87 ? 23.015 -20.006 -11.857 1.00 80.94 87 ILE A CA 1
ATOM 723 C C . ILE A 1 87 ? 22.055 -19.275 -10.914 1.00 80.94 87 ILE A C 1
ATOM 725 O O . ILE A 1 87 ? 21.190 -19.904 -10.308 1.00 80.94 87 ILE A O 1
ATOM 729 N N . ARG A 1 88 ? 22.144 -17.941 -10.835 1.00 69.69 88 ARG A N 1
ATOM 730 C CA . ARG A 1 88 ? 21.178 -17.135 -10.085 1.00 69.69 88 ARG A CA 1
ATOM 731 C C . ARG A 1 88 ? 19.768 -17.257 -10.642 1.00 69.69 88 ARG A C 1
ATOM 733 O O . ARG A 1 88 ? 18.860 -17.282 -9.843 1.00 69.69 88 ARG A O 1
ATOM 740 N N . MET A 1 89 ? 19.541 -17.385 -11.945 1.00 70.81 89 MET A N 1
ATOM 741 C CA . MET A 1 89 ? 18.184 -17.634 -12.461 1.00 70.81 89 MET A CA 1
ATOM 742 C C . MET A 1 89 ? 17.685 -19.062 -12.203 1.00 70.81 89 MET A C 1
ATOM 744 O O . MET A 1 89 ? 16.481 -19.278 -12.124 1.00 70.81 89 MET A O 1
ATOM 748 N N . LEU A 1 90 ? 18.596 -20.028 -12.071 1.00 72.31 90 LEU A N 1
ATOM 749 C CA . LEU A 1 90 ? 18.270 -21.439 -11.851 1.00 72.31 90 LEU A CA 1
ATOM 750 C C . LEU A 1 90 ? 17.969 -21.749 -10.372 1.00 72.31 90 LEU A C 1
ATOM 752 O O . LEU A 1 90 ? 17.140 -22.608 -10.090 1.00 72.31 90 LEU A O 1
ATOM 756 N N . PHE A 1 91 ? 18.618 -21.030 -9.446 1.00 63.62 91 PHE A N 1
ATOM 757 C CA . PHE A 1 91 ? 18.476 -21.200 -7.991 1.00 63.62 91 PHE A CA 1
ATOM 758 C C . PHE A 1 91 ? 17.953 -19.970 -7.247 1.00 63.62 91 PHE A C 1
ATOM 760 O O . PHE A 1 91 ? 17.754 -20.049 -6.035 1.00 63.62 91 PHE A O 1
ATOM 767 N N . ALA A 1 92 ? 17.713 -18.838 -7.916 1.00 45.38 92 ALA A N 1
ATOM 768 C CA . ALA A 1 92 ? 16.802 -17.854 -7.353 1.00 45.38 92 ALA A CA 1
ATOM 769 C C . ALA A 1 92 ? 15.477 -18.580 -7.220 1.00 45.38 92 ALA A C 1
ATOM 771 O O . ALA A 1 92 ? 14.832 -18.916 -8.218 1.00 45.38 92 ALA A O 1
ATOM 772 N N . SER A 1 93 ? 15.103 -18.842 -5.970 1.00 45.03 93 SER A N 1
ATOM 773 C CA . SER A 1 93 ? 13.734 -19.159 -5.625 1.00 45.03 93 SER A CA 1
ATOM 774 C C . SER A 1 93 ? 12.860 -18.211 -6.436 1.00 45.03 93 SER A C 1
ATOM 776 O O . SER A 1 93 ? 13.130 -17.000 -6.414 1.00 45.03 93 SER A O 1
ATOM 778 N N . PRO A 1 94 ? 11.857 -18.704 -7.188 1.00 43.56 94 PRO A N 1
ATOM 779 C CA . PRO A 1 94 ? 10.841 -17.793 -7.672 1.00 43.56 94 PRO A CA 1
ATOM 780 C C . PRO A 1 94 ? 10.429 -16.993 -6.444 1.00 43.56 94 PRO A C 1
ATOM 782 O O . PRO A 1 94 ? 10.140 -17.614 -5.417 1.00 43.56 94 PRO A O 1
ATOM 785 N N . ILE A 1 95 ? 10.508 -15.653 -6.524 1.00 41.38 95 ILE A N 1
ATOM 786 C CA . ILE A 1 95 ? 9.822 -14.738 -5.599 1.00 41.38 95 ILE A CA 1
ATOM 787 C C . ILE A 1 95 ? 8.579 -15.489 -5.193 1.00 41.38 95 ILE A C 1
ATOM 789 O O . ILE A 1 95 ? 7.831 -15.834 -6.119 1.00 41.38 95 ILE A O 1
ATOM 793 N N . ALA A 1 96 ? 8.500 -15.887 -3.912 1.00 39.09 96 ALA A N 1
ATOM 794 C CA . ALA A 1 96 ? 7.534 -16.862 -3.437 1.00 39.09 96 ALA A CA 1
ATOM 795 C C . ALA A 1 96 ? 6.242 -16.544 -4.165 1.00 39.09 96 ALA A C 1
ATOM 797 O O . ALA A 1 96 ? 5.711 -15.442 -4.011 1.00 39.09 96 ALA A O 1
ATOM 798 N N . LYS A 1 97 ? 5.857 -17.402 -5.121 1.00 36.72 97 LYS A N 1
ATOM 799 C CA . LYS A 1 97 ? 4.631 -17.169 -5.864 1.00 36.72 97 LYS A CA 1
ATOM 800 C C . LYS A 1 97 ? 3.600 -17.286 -4.771 1.00 36.72 97 LYS A C 1
ATOM 802 O O . LYS A 1 97 ? 3.274 -18.407 -4.391 1.00 36.72 97 LYS A O 1
ATOM 807 N N . ILE A 1 98 ? 3.143 -16.157 -4.241 1.00 41.62 98 ILE A N 1
ATOM 808 C CA . ILE A 1 98 ? 1.934 -16.133 -3.455 1.00 41.62 98 ILE A CA 1
ATOM 809 C C . ILE A 1 98 ? 0.897 -16.561 -4.480 1.00 41.62 98 ILE A C 1
ATOM 811 O O . ILE A 1 98 ? 0.490 -15.784 -5.349 1.00 41.62 98 ILE A O 1
ATOM 815 N N . GLN A 1 99 ? 0.608 -17.860 -4.512 1.00 39.00 99 GLN A N 1
ATOM 816 C CA . GLN A 1 99 ? -0.412 -18.420 -5.371 1.00 39.00 99 GLN A CA 1
ATOM 817 C C . GLN A 1 99 ? -1.741 -18.042 -4.736 1.00 39.00 99 GLN A C 1
ATOM 819 O O . GLN A 1 99 ? -2.449 -18.876 -4.198 1.00 39.00 99 GLN A O 1
ATOM 824 N N . LYS A 1 100 ? -2.077 -16.754 -4.826 1.00 54.84 100 LYS A N 1
ATOM 825 C CA . LYS A 1 100 ? -3.415 -16.230 -4.575 1.00 54.84 100 LYS A CA 1
ATOM 826 C C . LYS A 1 100 ? -4.280 -16.698 -5.738 1.00 54.84 100 LYS A C 1
ATOM 828 O O . LYS A 1 100 ? -4.466 -15.977 -6.719 1.00 54.84 100 LYS A O 1
ATOM 833 N N . ARG A 1 101 ? -4.653 -17.980 -5.705 1.00 49.69 101 ARG A N 1
ATOM 834 C CA . ARG A 1 101 ? -5.116 -18.784 -6.850 1.00 49.69 101 ARG A CA 1
ATOM 835 C C . ARG A 1 101 ? -6.461 -18.315 -7.424 1.00 49.69 101 ARG A C 1
ATOM 837 O O . ARG A 1 101 ? -6.832 -18.765 -8.502 1.00 49.69 101 ARG A O 1
ATOM 844 N N . GLY A 1 102 ? -7.139 -17.372 -6.766 1.00 65.31 102 GLY A N 1
ATOM 845 C CA . GLY A 1 102 ? -8.350 -16.701 -7.251 1.00 65.31 102 GLY A CA 1
ATOM 846 C C . GLY A 1 102 ? -8.185 -15.221 -7.615 1.00 65.31 102 GLY A C 1
ATOM 847 O O . GLY A 1 102 ? -9.136 -14.623 -8.115 1.00 65.31 102 GLY A O 1
ATOM 848 N N . PHE A 1 103 ? -7.015 -14.609 -7.388 1.00 75.88 103 PHE A N 1
ATOM 849 C CA . PHE A 1 103 ? -6.866 -13.169 -7.597 1.00 75.88 103 PHE A CA 1
ATOM 850 C C . PHE A 1 103 ? -6.901 -12.813 -9.095 1.00 75.88 103 PHE A C 1
ATOM 852 O O . PHE A 1 103 ? -6.138 -13.398 -9.873 1.00 75.88 103 PHE A O 1
ATOM 859 N N . PRO A 1 104 ? -7.722 -11.840 -9.536 1.00 75.06 104 PRO A N 1
ATOM 860 C CA . PRO A 1 104 ? -7.895 -11.573 -10.958 1.00 75.06 104 PRO A CA 1
ATOM 861 C C . PRO A 1 104 ? -6.614 -11.065 -11.642 1.00 75.06 104 PRO A C 1
ATOM 863 O O . PRO A 1 104 ? -6.103 -9.985 -11.334 1.00 75.06 104 PRO A O 1
ATOM 866 N N . ASP A 1 105 ? -6.126 -11.801 -12.646 1.00 73.50 105 ASP A N 1
ATOM 867 C CA . ASP A 1 105 ? -4.858 -11.506 -13.339 1.00 73.50 105 ASP A CA 1
ATOM 868 C C . ASP A 1 105 ? -4.794 -10.100 -13.956 1.00 73.50 105 ASP A C 1
ATOM 870 O O . ASP A 1 105 ? -3.729 -9.487 -14.027 1.00 73.50 105 ASP A O 1
ATOM 874 N N . TYR A 1 106 ? -5.934 -9.547 -14.373 1.00 68.25 106 TYR A N 1
ATOM 875 C CA . TYR A 1 106 ? -5.989 -8.199 -14.939 1.00 68.25 106 TYR A CA 1
ATOM 876 C C . TYR A 1 106 ? -5.737 -7.107 -13.895 1.00 68.25 106 TYR A C 1
ATOM 878 O O . TYR A 1 106 ? -5.226 -6.046 -14.250 1.00 68.25 106 TYR A O 1
ATOM 886 N N . VAL A 1 107 ? -6.051 -7.344 -12.617 1.00 72.81 107 VAL A N 1
ATOM 887 C CA . VAL A 1 107 ? -5.693 -6.404 -11.548 1.00 72.81 107 VAL A CA 1
ATOM 888 C C . VAL A 1 107 ? -4.177 -6.423 -11.368 1.00 72.81 107 VAL A C 1
ATOM 890 O O . VAL A 1 107 ? -3.563 -5.364 -11.344 1.00 72.81 107 VAL A O 1
ATOM 893 N N . ARG A 1 108 ? -3.539 -7.600 -11.407 1.00 73.38 108 ARG A N 1
ATOM 894 C CA . ARG A 1 108 ? -2.068 -7.714 -11.394 1.00 73.38 108 ARG A CA 1
ATOM 895 C C . ARG A 1 108 ? -1.414 -7.029 -12.602 1.00 73.38 108 ARG A C 1
ATOM 897 O O . ARG A 1 108 ? -0.365 -6.407 -12.472 1.00 73.38 108 ARG A O 1
ATOM 904 N N . GLN A 1 109 ? -2.031 -7.122 -13.779 1.00 71.50 109 GLN A N 1
ATOM 905 C CA . GLN A 1 109 ? -1.500 -6.530 -15.009 1.00 71.50 109 GLN A CA 1
ATOM 906 C C . GLN A 1 109 ? -1.631 -5.000 -15.055 1.00 71.50 109 GLN A C 1
ATOM 908 O O . GLN A 1 109 ? -0.803 -4.331 -15.675 1.00 71.50 109 GLN A O 1
ATOM 913 N N . TYR A 1 110 ? -2.690 -4.445 -14.459 1.00 67.50 110 TYR A N 1
ATOM 914 C CA . TYR A 1 110 ? -3.068 -3.042 -14.656 1.00 67.50 110 TYR A CA 1
ATOM 915 C C . TYR A 1 110 ? -3.117 -2.198 -13.393 1.00 67.50 110 TYR A C 1
ATOM 917 O O . TYR A 1 110 ? -3.394 -1.004 -13.503 1.00 67.50 110 TYR A O 1
ATOM 925 N N . ALA A 1 111 ? -2.858 -2.768 -12.222 1.00 70.50 111 ALA A N 1
ATOM 926 C CA . ALA A 1 111 ? -2.765 -1.983 -11.008 1.00 70.50 111 ALA A CA 1
ATOM 927 C C . ALA A 1 111 ? -1.669 -0.933 -11.093 1.00 70.50 111 ALA A C 1
ATOM 929 O O . ALA A 1 111 ? -0.670 -1.102 -11.800 1.00 70.50 111 ALA A O 1
ATOM 930 N N . SER A 1 112 ? -1.880 0.163 -10.373 1.00 70.88 112 SER A N 1
ATOM 931 C CA . SER A 1 112 ? -0.921 1.248 -10.340 1.00 70.88 112 SER A CA 1
ATOM 932 C C . SER A 1 112 ? 0.415 0.796 -9.759 1.00 70.88 112 SER A C 1
ATOM 934 O O . SER A 1 112 ? 0.510 -0.139 -8.960 1.00 70.88 112 SER A O 1
ATOM 936 N N . VAL A 1 113 ? 1.460 1.444 -10.244 1.00 77.00 113 VAL A N 1
ATOM 937 C CA . VAL A 1 113 ? 2.772 1.520 -9.605 1.00 77.00 113 VAL A CA 1
ATOM 938 C C . VAL A 1 113 ? 2.917 2.922 -9.041 1.00 77.00 113 VAL A C 1
ATOM 940 O O . VAL A 1 113 ? 2.226 3.837 -9.495 1.00 77.00 113 VAL A O 1
ATOM 943 N N . ALA A 1 114 ? 3.808 3.100 -8.082 1.00 78.88 114 ALA A N 1
ATOM 944 C CA . ALA A 1 114 ? 4.031 4.388 -7.456 1.00 78.88 114 ALA A CA 1
ATOM 945 C C . ALA A 1 114 ? 5.506 4.792 -7.537 1.00 78.88 114 ALA A C 1
ATOM 947 O O . ALA A 1 114 ? 6.393 3.941 -7.547 1.00 78.88 114 ALA A O 1
ATOM 948 N N . TYR A 1 115 ? 5.763 6.094 -7.595 1.00 82.69 115 TYR A N 1
ATOM 949 C CA . TYR A 1 115 ? 7.058 6.667 -7.253 1.00 82.69 115 TYR A CA 1
ATOM 950 C C . TYR A 1 115 ? 6.937 7.350 -5.897 1.00 82.69 115 TYR A C 1
ATOM 952 O O . TYR A 1 115 ? 6.094 8.227 -5.726 1.00 82.69 115 TYR A O 1
ATOM 960 N N . LEU A 1 116 ? 7.773 6.929 -4.955 1.00 84.19 116 LEU A N 1
ATOM 961 C CA . LEU A 1 116 ? 8.003 7.640 -3.703 1.00 84.19 116 LEU A CA 1
ATOM 962 C C . LEU A 1 116 ? 8.994 8.775 -3.960 1.00 84.19 116 LEU A C 1
ATOM 964 O O . LEU A 1 116 ? 9.881 8.643 -4.812 1.00 84.19 116 LEU A O 1
ATOM 968 N N . HIS A 1 117 ? 8.860 9.864 -3.207 1.00 86.94 117 HIS A N 1
ATOM 969 C CA . HIS A 1 117 ? 9.751 11.009 -3.328 1.00 86.94 117 HIS A CA 1
ATOM 970 C C . HIS A 1 117 ? 11.223 10.609 -3.080 1.00 86.94 117 HIS A C 1
ATOM 972 O O . HIS A 1 117 ? 11.518 9.761 -2.238 1.00 86.94 117 HIS A O 1
ATOM 978 N N . SER A 1 118 ? 12.182 11.211 -3.790 1.00 88.38 118 SER A N 1
ATOM 979 C CA . SER A 1 118 ? 13.614 10.854 -3.705 1.00 88.38 118 SER A CA 1
ATOM 980 C C . SER A 1 118 ? 14.236 11.065 -2.322 1.00 88.38 118 SER A C 1
ATOM 982 O O . SER A 1 118 ? 15.254 10.457 -1.996 1.00 88.38 118 SER A O 1
ATOM 984 N N . GLN A 1 119 ? 13.618 11.926 -1.517 1.00 88.44 119 GLN A N 1
ATOM 985 C CA . GLN A 1 119 ? 13.994 12.223 -0.134 1.00 88.44 119 GLN A CA 1
ATOM 986 C C . GLN A 1 119 ? 13.020 11.627 0.892 1.00 88.44 119 GLN A C 1
ATOM 988 O O . GLN A 1 119 ? 12.970 12.123 2.017 1.00 88.44 119 GLN A O 1
ATOM 993 N N . GLU A 1 120 ? 12.195 10.654 0.499 1.00 85.06 120 GLU A N 1
ATOM 994 C CA . GLU A 1 120 ? 11.300 9.986 1.439 1.00 85.06 120 GLU A CA 1
ATOM 995 C C . GLU A 1 120 ? 12.109 9.229 2.498 1.00 85.06 120 GLU A C 1
ATOM 997 O O . GLU A 1 120 ? 13.098 8.558 2.193 1.00 85.06 120 GLU A O 1
ATOM 1002 N N . VAL A 1 121 ? 11.685 9.373 3.747 1.00 83.44 121 VAL A N 1
ATOM 1003 C CA . VAL A 1 121 ? 12.257 8.706 4.924 1.00 83.44 121 VAL A CA 1
ATOM 1004 C C . VAL A 1 121 ? 11.223 7.820 5.609 1.00 83.44 121 VAL A C 1
ATOM 1006 O O . VAL A 1 121 ? 11.599 6.831 6.236 1.00 83.44 121 VAL A O 1
ATOM 1009 N N . TYR A 1 122 ? 9.935 8.111 5.430 1.00 80.19 122 TYR A N 1
ATOM 1010 C CA . TYR A 1 122 ? 8.819 7.357 5.982 1.00 80.19 122 TYR A CA 1
ATOM 1011 C C . TYR A 1 122 ? 8.267 6.408 4.916 1.00 80.19 122 TYR A C 1
ATOM 1013 O O . TYR A 1 122 ? 7.221 6.623 4.319 1.00 80.19 122 TYR A O 1
ATOM 1021 N N . PHE A 1 123 ? 9.016 5.347 4.625 1.00 80.75 123 PHE A N 1
ATOM 1022 C CA . PHE A 1 123 ? 8.612 4.368 3.614 1.00 80.75 123 PHE A CA 1
ATOM 1023 C C . PHE A 1 123 ? 7.336 3.605 4.013 1.00 80.75 123 PHE A C 1
ATOM 1025 O O . PHE A 1 123 ? 7.065 3.446 5.207 1.00 80.75 123 PHE A O 1
ATOM 1032 N N . PRO A 1 124 ? 6.589 3.050 3.033 1.00 79.56 124 PRO A N 1
ATOM 1033 C CA . PRO A 1 124 ? 5.491 2.135 3.317 1.00 79.56 124 PRO A CA 1
ATOM 1034 C C . PRO A 1 124 ? 5.940 0.999 4.241 1.00 79.56 124 PRO A C 1
ATOM 1036 O O . PRO A 1 124 ? 6.954 0.342 3.978 1.00 79.56 124 PRO A O 1
ATOM 1039 N N . SER A 1 125 ? 5.166 0.750 5.292 1.00 79.44 125 SER A N 1
ATOM 1040 C CA . SER A 1 125 ? 5.525 -0.141 6.396 1.00 79.44 125 SER A CA 1
ATOM 1041 C C . SER A 1 125 ? 4.481 -1.233 6.611 1.00 79.44 125 SER A C 1
ATOM 1043 O O . SER A 1 125 ? 3.315 -1.093 6.240 1.00 79.44 125 SER A O 1
ATOM 1045 N N . SER A 1 126 ? 4.882 -2.332 7.247 1.00 80.94 126 SER A N 1
ATOM 1046 C CA . SER A 1 126 ? 3.980 -3.438 7.561 1.00 80.94 126 SER A CA 1
ATOM 1047 C C . SER A 1 126 ? 2.977 -3.070 8.652 1.00 80.94 126 SER A C 1
ATOM 1049 O O . SER A 1 126 ? 3.353 -2.565 9.704 1.00 80.94 126 SER A O 1
ATOM 1051 N N . ILE A 1 127 ? 1.696 -3.380 8.423 1.00 82.69 127 ILE A N 1
ATOM 1052 C CA . ILE A 1 127 ? 0.618 -3.186 9.412 1.00 82.69 127 ILE A CA 1
ATOM 1053 C C . ILE A 1 127 ? 0.846 -4.083 10.638 1.00 82.69 127 ILE A C 1
ATOM 1055 O O . ILE A 1 127 ? 0.641 -3.658 11.770 1.00 82.69 127 ILE A O 1
ATOM 1059 N N . ALA A 1 128 ? 1.315 -5.317 10.422 1.00 83.88 128 ALA A N 1
ATOM 1060 C CA . ALA A 1 128 ? 1.621 -6.242 11.512 1.00 83.88 128 ALA A CA 1
ATOM 1061 C C . ALA A 1 128 ? 2.819 -5.759 12.347 1.00 83.88 128 ALA A C 1
ATOM 1063 O O . ALA A 1 128 ? 2.806 -5.867 13.569 1.00 83.88 128 ALA A O 1
ATOM 1064 N N . ASP A 1 129 ? 3.833 -5.196 11.681 1.00 82.50 129 ASP A N 1
ATOM 1065 C CA . ASP A 1 129 ? 4.999 -4.614 12.353 1.00 82.50 129 ASP A CA 1
ATOM 1066 C C . ASP A 1 129 ? 4.589 -3.371 13.149 1.00 82.50 129 ASP A C 1
ATOM 1068 O O . ASP A 1 129 ? 4.935 -3.250 14.319 1.00 82.50 129 ASP A O 1
ATOM 1072 N N . HIS A 1 130 ? 3.756 -2.503 12.568 1.00 82.25 130 HIS A N 1
ATOM 1073 C CA . HIS A 1 130 ? 3.181 -1.358 13.271 1.00 82.25 130 HIS A CA 1
ATOM 1074 C C . HIS A 1 130 ? 2.438 -1.783 14.543 1.00 82.25 130 HIS A C 1
ATOM 1076 O O . HIS A 1 130 ? 2.715 -1.244 15.609 1.00 82.25 130 HIS A O 1
ATOM 1082 N N . LEU A 1 131 ? 1.579 -2.806 14.465 1.00 85.38 131 LEU A N 1
ATOM 1083 C CA . LEU A 1 131 ? 0.839 -3.303 15.627 1.00 85.38 131 LEU A CA 1
ATOM 1084 C C . LEU A 1 131 ? 1.771 -3.774 16.758 1.00 85.38 131 LEU A C 1
ATOM 1086 O O . LEU A 1 131 ? 1.514 -3.472 17.921 1.00 85.38 131 LEU A O 1
ATOM 1090 N N . SER A 1 132 ? 2.890 -4.433 16.431 1.00 86.06 132 SER A N 1
ATOM 1091 C CA . SER A 1 132 ? 3.873 -4.876 17.437 1.00 86.06 132 SER A CA 1
ATOM 1092 C C . SER A 1 132 ? 4.579 -3.737 18.189 1.00 86.06 132 SER A C 1
ATOM 1094 O O . SER A 1 132 ? 5.092 -3.957 19.286 1.00 86.06 132 SER A O 1
ATOM 1096 N N . HIS A 1 133 ? 4.547 -2.517 17.647 1.00 83.62 133 HIS A N 1
ATOM 1097 C CA . HIS A 1 133 ? 5.093 -1.309 18.272 1.00 83.62 133 HIS A CA 1
ATOM 1098 C C . HIS A 1 133 ? 4.002 -0.418 18.889 1.00 83.62 133 HIS A C 1
ATOM 1100 O O . HIS A 1 133 ? 4.267 0.738 19.222 1.00 83.62 133 HIS A O 1
ATOM 1106 N N . THR A 1 134 ? 2.790 -0.947 19.076 1.00 86.19 134 THR A N 1
ATOM 1107 C CA . THR A 1 134 ? 1.673 -0.233 19.710 1.00 86.19 134 THR A CA 1
ATOM 1108 C C . THR A 1 134 ? 1.104 -0.995 20.901 1.00 86.19 134 THR A C 1
ATOM 1110 O O . THR A 1 134 ? 1.329 -2.196 21.061 1.00 86.19 134 THR A O 1
ATOM 1113 N N . HIS A 1 135 ? 0.350 -0.292 21.739 1.00 87.94 135 HIS A N 1
ATOM 1114 C CA . HIS A 1 135 ? -0.485 -0.870 22.783 1.00 87.94 135 HIS A CA 1
ATOM 1115 C C . HIS A 1 135 ? -1.852 -0.169 22.811 1.00 87.94 135 HIS A C 1
ATOM 1117 O O . HIS A 1 135 ? -1.951 1.003 22.449 1.00 87.94 135 HIS A O 1
ATOM 1123 N N . PRO A 1 136 ? -2.929 -0.866 23.205 1.00 90.81 136 PRO A N 1
ATOM 1124 C CA . PRO A 1 136 ? -4.255 -0.273 23.248 1.00 90.81 136 PRO A CA 1
ATOM 1125 C C . PRO A 1 136 ? -4.426 0.605 24.494 1.00 90.81 136 PRO A C 1
ATOM 1127 O O . PRO A 1 136 ? -4.140 0.178 25.613 1.00 90.81 136 PRO A O 1
ATOM 1130 N N . GLU A 1 137 ? -4.969 1.800 24.310 1.00 91.06 137 GLU A N 1
ATOM 1131 C CA . GLU A 1 137 ? -5.361 2.733 25.364 1.00 91.06 137 GLU A CA 1
ATOM 1132 C C . GLU A 1 137 ? -6.829 3.148 25.208 1.00 91.06 137 GLU A C 1
ATOM 1134 O O . GLU A 1 137 ? -7.414 3.072 24.123 1.00 91.06 137 GLU A O 1
ATOM 1139 N N . ASP A 1 138 ? -7.446 3.572 26.309 1.00 89.38 138 ASP A N 1
ATOM 1140 C CA . ASP A 1 138 ? -8.747 4.233 26.284 1.00 89.38 138 ASP A CA 1
ATOM 1141 C C . ASP A 1 138 ? -8.623 5.733 25.950 1.00 89.38 138 ASP A C 1
ATOM 1143 O O . ASP A 1 138 ? -7.535 6.299 25.862 1.00 89.38 138 ASP A O 1
ATOM 1147 N N . ALA A 1 139 ? -9.762 6.417 25.811 1.00 86.25 139 ALA A N 1
ATOM 1148 C CA . ALA A 1 139 ? -9.800 7.856 25.532 1.00 86.25 139 ALA A CA 1
ATOM 1149 C C . ALA A 1 139 ? -9.137 8.744 26.612 1.00 86.25 139 ALA A C 1
ATOM 1151 O O . ALA A 1 139 ? -8.954 9.939 26.380 1.00 86.25 139 ALA A O 1
ATOM 1152 N N . ASN A 1 140 ? -8.807 8.194 27.785 1.00 87.44 140 ASN A N 1
ATOM 1153 C CA . ASN A 1 140 ? -8.126 8.896 28.871 1.00 87.44 140 ASN A CA 1
ATOM 1154 C C . ASN A 1 140 ? -6.620 8.572 28.929 1.00 87.44 140 ASN A C 1
ATOM 1156 O O . ASN A 1 140 ? -5.955 9.022 29.863 1.00 87.44 140 ASN A O 1
ATOM 1160 N N . GLY A 1 141 ? -6.088 7.792 27.980 1.00 84.62 141 GLY A N 1
ATOM 1161 C CA . GLY A 1 141 ? -4.694 7.336 27.977 1.00 84.62 141 GLY A CA 1
ATOM 1162 C C . GLY A 1 141 ? -4.414 6.230 28.998 1.00 84.62 141 GLY A C 1
ATOM 1163 O O . GLY A 1 141 ? -3.288 6.075 29.460 1.00 84.62 141 GLY A O 1
ATOM 1164 N N . THR A 1 142 ? -5.439 5.489 29.427 1.00 89.50 142 THR A N 1
ATOM 1165 C CA . THR A 1 142 ? -5.259 4.331 30.310 1.00 89.50 142 THR A CA 1
ATOM 1166 C C . THR A 1 142 ? -5.085 3.080 29.465 1.00 89.50 142 THR A C 1
ATOM 1168 O O . THR A 1 142 ? -5.968 2.735 28.677 1.00 89.50 142 THR A O 1
ATOM 1171 N N . SER A 1 143 ? -3.974 2.367 29.649 1.00 88.69 143 SER A N 1
ATOM 1172 C CA . SER A 1 143 ? -3.695 1.142 28.898 1.00 88.69 143 SER A CA 1
ATOM 1173 C C . SER A 1 143 ? -4.741 0.054 29.165 1.00 88.69 143 SER A C 1
ATOM 1175 O O . SER A 1 143 ? -5.061 -0.277 30.311 1.00 88.69 143 SER A O 1
ATOM 1177 N N . ILE A 1 144 ? -5.247 -0.544 28.091 1.00 88.06 144 ILE A N 1
ATOM 1178 C CA . ILE A 1 144 ? -6.191 -1.658 28.125 1.00 88.06 144 ILE A CA 1
ATOM 1179 C C . ILE A 1 144 ? -5.388 -2.955 28.239 1.00 88.06 144 ILE A C 1
ATOM 1181 O O . ILE A 1 144 ? -4.494 -3.233 27.444 1.00 88.06 144 ILE A O 1
ATOM 1185 N N . THR A 1 145 ? -5.693 -3.769 29.249 1.00 82.88 145 THR A N 1
ATOM 1186 C CA . THR A 1 145 ? -4.965 -5.024 29.473 1.00 82.88 145 THR A CA 1
ATOM 1187 C C . THR A 1 145 ? -5.391 -6.079 28.457 1.00 82.88 145 THR A C 1
ATOM 1189 O O . THR A 1 145 ? -6.550 -6.493 28.450 1.00 82.88 145 THR A O 1
ATOM 1192 N N . THR A 1 146 ? -4.450 -6.564 27.646 1.00 79.25 146 THR A N 1
ATOM 1193 C CA . THR A 1 146 ? -4.656 -7.708 26.750 1.00 79.25 146 THR A CA 1
ATOM 1194 C C . THR A 1 146 ? -3.945 -8.959 27.287 1.00 79.25 146 THR A C 1
ATOM 1196 O O . THR A 1 146 ? -2.861 -8.850 27.861 1.00 79.25 146 THR A O 1
ATOM 1199 N N . PRO A 1 147 ? -4.520 -10.170 27.138 1.00 64.12 147 PRO A N 1
ATOM 1200 C CA . PRO A 1 147 ? -3.909 -11.404 27.651 1.00 64.12 147 PRO A CA 1
ATOM 1201 C C . PRO A 1 147 ? -2.620 -11.820 26.922 1.00 64.12 147 PRO A C 1
ATOM 1203 O O . PRO A 1 147 ? -1.833 -12.596 27.463 1.00 64.12 147 PRO A O 1
ATOM 1206 N N . ALA A 1 148 ? -2.426 -11.336 25.693 1.00 74.06 148 ALA A N 1
ATOM 1207 C CA . ALA A 1 148 ? -1.290 -11.620 24.824 1.00 74.06 148 ALA A CA 1
ATOM 1208 C C . ALA A 1 148 ? -0.917 -10.378 23.994 1.00 74.06 148 ALA A C 1
ATOM 1210 O O . ALA A 1 148 ? -1.651 -9.384 23.972 1.00 74.06 148 ALA A O 1
ATOM 1211 N N . SER A 1 149 ? 0.232 -10.449 23.315 1.00 78.81 149 SER A N 1
ATOM 1212 C CA . SER A 1 149 ? 0.607 -9.486 22.279 1.00 78.81 149 SER A CA 1
ATOM 1213 C C . SER A 1 149 ? -0.405 -9.551 21.139 1.00 78.81 149 SER A C 1
ATOM 1215 O O . SER A 1 149 ? -0.562 -10.608 20.532 1.00 78.81 149 SER A O 1
ATOM 1217 N N . LEU A 1 150 ? -1.069 -8.427 20.869 1.00 85.94 150 LEU A N 1
ATOM 1218 C CA . LEU A 1 150 ? -2.046 -8.308 19.791 1.00 85.94 150 LEU A CA 1
ATOM 1219 C C . LEU A 1 150 ? -1.400 -8.569 18.429 1.00 85.94 150 LEU A C 1
ATOM 1221 O O . LEU A 1 150 ? -0.282 -8.140 18.141 1.00 85.94 150 LEU A O 1
ATOM 1225 N N . THR A 1 151 ? -2.155 -9.239 17.578 1.00 88.75 151 THR A N 1
ATOM 1226 C CA . THR A 1 151 ? -1.835 -9.584 16.198 1.00 88.75 151 THR A CA 1
ATOM 1227 C C . THR A 1 151 ? -2.988 -9.166 15.284 1.00 88.75 151 THR A C 1
ATOM 1229 O O . THR A 1 151 ? -4.048 -8.727 15.727 1.00 88.75 151 THR A O 1
ATOM 1232 N N . LEU A 1 152 ? -2.807 -9.294 13.970 1.00 88.06 152 LEU A N 1
ATOM 1233 C CA . LEU A 1 152 ? -3.886 -9.001 13.022 1.00 88.06 152 LEU A CA 1
ATOM 1234 C C . LEU A 1 152 ? -5.041 -10.024 13.080 1.00 88.06 152 LEU A C 1
ATOM 1236 O O . LEU A 1 152 ? -6.110 -9.753 12.531 1.00 88.06 152 LEU A O 1
ATOM 1240 N N . ASP A 1 153 ? -4.830 -11.174 13.725 1.00 89.56 153 ASP A N 1
ATOM 1241 C CA . ASP A 1 153 ? -5.813 -12.255 13.858 1.00 89.56 153 ASP A CA 1
ATOM 1242 C C . ASP A 1 153 ? -6.753 -12.087 15.061 1.00 89.56 153 ASP A C 1
ATOM 1244 O O . ASP A 1 153 ? -7.807 -12.716 15.096 1.00 89.56 153 ASP A O 1
ATOM 1248 N N . ASP A 1 154 ? -6.399 -11.249 16.037 1.00 89.19 154 ASP A N 1
ATOM 1249 C CA . ASP A 1 154 ? -7.148 -11.058 17.288 1.00 89.19 154 ASP A CA 1
ATOM 1250 C C . ASP A 1 154 ? -7.396 -9.580 17.632 1.00 89.19 154 ASP A C 1
ATOM 1252 O O . ASP A 1 154 ? -7.889 -9.263 18.716 1.00 89.19 154 ASP A O 1
ATOM 1256 N N . LEU A 1 155 ? -7.101 -8.655 16.714 1.00 88.88 155 LEU A N 1
ATOM 1257 C CA . LEU A 1 155 ? -7.280 -7.219 16.946 1.00 88.88 155 LEU A CA 1
ATOM 1258 C C . LEU A 1 155 ? -8.746 -6.822 17.199 1.00 88.88 155 LEU A C 1
ATOM 1260 O O . LEU A 1 155 ? -9.018 -5.874 17.934 1.00 88.88 155 LEU A O 1
ATOM 1264 N N . ASP A 1 156 ? -9.703 -7.551 16.622 1.00 89.12 156 ASP A N 1
ATOM 1265 C CA . ASP A 1 156 ? -11.136 -7.309 16.817 1.00 89.12 156 ASP A CA 1
ATOM 1266 C C . ASP A 1 156 ? -11.609 -7.598 18.245 1.00 89.12 156 ASP A C 1
ATOM 1268 O O . ASP A 1 156 ? -12.654 -7.091 18.650 1.00 89.12 156 ASP A O 1
ATOM 1272 N N . THR A 1 157 ? -10.841 -8.350 19.040 1.00 90.31 157 THR A N 1
ATOM 1273 C CA . THR A 1 157 ? -11.153 -8.598 20.452 1.00 90.31 157 THR A CA 1
ATOM 1274 C C . THR A 1 157 ? -11.219 -7.289 21.231 1.00 90.31 157 THR A C 1
ATOM 1276 O O . THR A 1 157 ? -11.995 -7.165 22.177 1.00 90.31 157 THR A O 1
ATOM 1279 N N . LEU A 1 158 ? -10.503 -6.255 20.775 1.00 88.56 158 LEU A N 1
ATOM 1280 C CA . LEU A 1 158 ? -10.583 -4.915 21.341 1.00 88.56 158 LEU A CA 1
ATOM 1281 C C . LEU A 1 158 ? -11.959 -4.263 21.160 1.00 88.56 158 LEU A C 1
ATOM 1283 O O . LEU A 1 158 ? -12.298 -3.357 21.924 1.00 88.56 158 LEU A O 1
ATOM 1287 N N . ASN A 1 159 ? -12.783 -4.743 20.226 1.00 89.94 159 ASN A N 1
ATOM 1288 C CA . ASN A 1 159 ? -14.142 -4.252 20.026 1.00 89.94 159 ASN A CA 1
ATOM 1289 C C . ASN A 1 159 ? -15.069 -4.553 21.212 1.00 89.94 159 ASN A C 1
ATOM 1291 O O . ASN A 1 159 ? -16.123 -3.931 21.326 1.00 89.94 159 ASN A O 1
ATOM 1295 N N . SER A 1 160 ? -14.698 -5.453 22.131 1.00 88.25 160 SER A N 1
ATOM 1296 C CA . SER A 1 160 ? -15.466 -5.663 23.366 1.00 88.25 160 SER A CA 1
ATOM 1297 C C . SER A 1 160 ? -15.306 -4.530 24.388 1.00 88.25 160 SER A C 1
ATOM 1299 O O . SER A 1 160 ? -16.010 -4.518 25.397 1.00 88.25 160 SER A O 1
ATOM 1301 N N . ASN A 1 161 ? -14.374 -3.600 24.164 1.00 84.31 161 ASN A N 1
ATOM 1302 C CA . ASN A 1 161 ? -14.136 -2.460 25.047 1.00 84.31 161 ASN A CA 1
ATOM 1303 C C . ASN A 1 161 ? -15.117 -1.305 24.769 1.00 84.31 161 ASN A C 1
ATOM 1305 O O . ASN A 1 161 ? -16.073 -1.428 23.997 1.00 84.31 161 ASN A O 1
ATOM 1309 N N . ALA A 1 162 ? -14.902 -0.170 25.441 1.00 73.56 162 ALA A N 1
ATOM 1310 C CA . ALA A 1 162 ? -15.805 0.978 25.441 1.00 73.56 162 ALA A CA 1
ATOM 1311 C C . ALA A 1 162 ? -16.322 1.354 24.036 1.00 73.56 162 ALA A C 1
ATOM 1313 O O . ALA A 1 162 ? -15.556 1.497 23.080 1.00 73.56 162 ALA A O 1
ATOM 1314 N N . ASN A 1 163 ? -17.643 1.545 23.940 1.00 81.31 163 ASN A N 1
ATOM 1315 C CA . ASN A 1 163 ? -18.359 1.921 22.716 1.00 81.31 163 ASN A CA 1
ATOM 1316 C C . ASN A 1 163 ? -18.151 0.960 21.530 1.00 81.31 163 ASN A C 1
ATOM 1318 O O . ASN A 1 163 ? -18.107 1.399 20.382 1.00 81.31 163 ASN A O 1
ATOM 1322 N N . GLY A 1 164 ? -18.018 -0.344 21.793 1.00 82.31 164 GLY A N 1
ATOM 1323 C CA . GLY A 1 164 ? -17.846 -1.339 20.732 1.00 82.31 164 GLY A CA 1
ATOM 1324 C C . GLY A 1 164 ? -16.487 -1.231 20.033 1.00 82.31 164 GLY A C 1
ATOM 1325 O O . GLY A 1 164 ? -16.412 -1.429 18.825 1.00 82.31 164 GLY A O 1
ATOM 1326 N N . GLY A 1 165 ? -15.442 -0.827 20.765 1.00 83.44 165 GLY A N 1
ATOM 1327 C CA . GLY A 1 165 ? -14.089 -0.608 20.239 1.00 83.44 165 GLY A CA 1
ATOM 1328 C C . GLY A 1 165 ? -13.780 0.822 19.803 1.00 83.44 165 GLY A C 1
ATOM 1329 O O . GLY A 1 165 ? -12.614 1.182 19.722 1.00 83.44 165 GLY A O 1
ATOM 1330 N N . GLN A 1 166 ? -14.784 1.679 19.588 1.00 86.25 166 GLN A N 1
ATOM 1331 C CA . GLN A 1 166 ? -14.565 3.044 19.072 1.00 86.25 166 GLN A CA 1
ATOM 1332 C C . GLN A 1 166 ? -13.807 3.971 20.036 1.00 86.25 166 GLN A C 1
ATOM 1334 O O . GLN A 1 166 ? -13.283 5.006 19.620 1.00 86.25 166 GLN A O 1
ATOM 1339 N N . GLY A 1 167 ? -13.792 3.631 21.327 1.00 87.06 167 GLY A N 1
ATOM 1340 C CA . GLY A 1 167 ? -13.020 4.330 22.354 1.00 87.06 167 GLY A CA 1
ATOM 1341 C C . GLY A 1 167 ? -11.618 3.763 22.581 1.00 87.06 167 GLY A C 1
ATOM 1342 O O . GLY A 1 167 ? -11.005 4.135 23.576 1.00 87.06 167 GLY A O 1
ATOM 1343 N N . VAL A 1 168 ? -11.153 2.847 21.724 1.00 89.25 168 VAL A N 1
ATOM 1344 C CA . VAL A 1 168 ? -9.825 2.230 21.804 1.00 89.25 168 VAL A CA 1
ATOM 1345 C C . VAL A 1 168 ? -8.885 2.896 20.810 1.00 89.25 168 VAL A C 1
ATOM 1347 O O . VAL A 1 168 ? -9.235 3.065 19.641 1.00 89.25 168 VAL A O 1
ATOM 1350 N N . TYR A 1 169 ? -7.692 3.239 21.275 1.00 88.19 169 TYR A N 1
ATOM 1351 C CA . TYR A 1 169 ? -6.643 3.908 20.516 1.00 88.19 169 TYR A CA 1
ATOM 1352 C C . TYR A 1 169 ? -5.391 3.035 20.550 1.00 88.19 169 TYR A C 1
ATOM 1354 O O . TYR A 1 169 ? -5.008 2.553 21.613 1.00 88.19 169 TYR A O 1
ATOM 1362 N N . LEU A 1 170 ? -4.783 2.771 19.395 1.00 87.25 170 LEU A N 1
ATOM 1363 C CA . LEU A 1 170 ? -3.505 2.066 19.313 1.00 87.25 170 LEU A CA 1
ATOM 1364 C C . LEU A 1 170 ? -2.370 3.082 19.451 1.00 87.25 170 LEU A C 1
ATOM 1366 O O . LEU A 1 170 ? -1.956 3.683 18.461 1.00 87.25 170 LEU A O 1
ATOM 1370 N N . SER A 1 171 ? -1.880 3.246 20.676 1.00 85.56 171 SER A N 1
ATOM 1371 C CA . SER A 1 171 ? -0.840 4.209 21.036 1.00 85.56 171 SER A CA 1
ATOM 1372 C C . SER A 1 171 ? 0.560 3.636 20.798 1.00 85.56 171 SER A C 1
ATOM 1374 O O . SER A 1 171 ? 0.830 2.468 21.081 1.00 85.56 171 SER A O 1
ATOM 1376 N N . SER A 1 172 ? 1.476 4.459 20.279 1.00 84.81 172 SER A N 1
ATOM 1377 C CA . SER A 1 172 ? 2.867 4.063 19.990 1.00 84.81 172 SER A CA 1
ATOM 1378 C C . SER A 1 172 ? 3.688 3.815 21.263 1.00 84.81 172 SER A C 1
ATOM 1380 O O . SER A 1 172 ? 3.659 4.613 22.198 1.00 84.81 172 SER A O 1
ATOM 1382 N N . ASN A 1 173 ? 4.496 2.750 21.265 1.00 82.94 173 ASN A N 1
ATOM 1383 C CA . ASN A 1 173 ? 5.460 2.444 22.331 1.00 82.94 173 ASN A CA 1
ATOM 1384 C C . ASN A 1 173 ? 6.734 3.305 22.255 1.00 82.94 173 ASN A C 1
ATOM 1386 O O . ASN A 1 173 ? 7.417 3.497 23.260 1.00 82.94 173 ASN A O 1
ATOM 1390 N N . GLU A 1 174 ? 7.081 3.791 21.061 1.00 76.44 174 GLU A N 1
ATOM 1391 C CA . GLU A 1 174 ? 8.398 4.374 20.755 1.00 76.44 174 GLU A CA 1
ATOM 1392 C C . GLU A 1 174 ? 8.325 5.869 20.397 1.00 76.44 174 GLU A C 1
ATOM 1394 O O . GLU A 1 174 ? 9.338 6.511 20.113 1.00 76.44 174 GLU A O 1
ATOM 1399 N N . GLY A 1 175 ? 7.122 6.446 20.448 1.00 69.38 175 GLY A N 1
ATOM 1400 C CA . GLY A 1 175 ? 6.849 7.817 20.031 1.00 69.38 175 GLY A CA 1
ATOM 1401 C C . GLY A 1 175 ? 6.652 7.956 18.519 1.00 69.38 175 GLY A C 1
ATOM 1402 O O . GLY A 1 175 ? 6.674 6.986 17.765 1.00 69.38 175 GLY A O 1
ATOM 1403 N N . ILE A 1 176 ? 6.413 9.191 18.078 1.00 62.53 176 ILE A N 1
ATOM 1404 C CA . ILE A 1 176 ? 5.962 9.503 16.712 1.00 62.53 176 ILE A CA 1
ATOM 1405 C C . ILE A 1 176 ? 7.094 9.521 15.664 1.00 62.53 176 ILE A C 1
ATOM 1407 O O . ILE A 1 176 ? 6.842 9.419 14.471 1.00 62.53 176 ILE A O 1
ATOM 1411 N N . GLN A 1 177 ? 8.352 9.624 16.107 1.00 58.91 177 GLN A N 1
ATOM 1412 C CA . GLN A 1 177 ? 9.533 9.722 15.234 1.00 58.91 177 GLN A CA 1
ATOM 1413 C C . GLN A 1 177 ? 10.299 8.400 15.083 1.00 58.91 177 GLN A C 1
ATOM 1415 O O . GLN A 1 177 ? 11.369 8.378 14.469 1.00 58.91 177 GLN A O 1
ATOM 1420 N N . ALA A 1 178 ? 9.794 7.304 15.656 1.00 63.34 178 ALA A N 1
ATOM 1421 C CA . ALA A 1 178 ? 10.389 5.991 15.463 1.00 63.34 178 ALA A CA 1
ATOM 1422 C C . ALA A 1 178 ? 10.257 5.608 13.981 1.00 63.34 178 ALA A C 1
ATOM 1424 O O . ALA A 1 178 ? 9.156 5.405 13.469 1.00 63.34 178 ALA A O 1
ATOM 1425 N N . LEU A 1 179 ? 11.385 5.589 13.266 1.00 61.12 179 LEU A N 1
ATOM 1426 C CA . LEU A 1 179 ? 11.395 5.279 11.841 1.00 61.12 179 LEU A CA 1
ATOM 1427 C C . LEU A 1 179 ? 10.966 3.819 11.651 1.00 61.12 179 LEU A C 1
ATOM 1429 O O . LEU A 1 179 ? 11.647 2.927 12.168 1.00 61.12 179 LEU A O 1
ATOM 1433 N N . PRO A 1 180 ? 9.879 3.551 10.908 1.00 58.75 180 PRO A N 1
ATOM 1434 C CA . PRO A 1 180 ? 9.407 2.192 10.729 1.00 58.75 180 PRO A CA 1
ATOM 1435 C C . PRO A 1 180 ? 10.426 1.368 9.943 1.00 58.75 180 PRO A C 1
ATOM 1437 O O . PRO A 1 180 ? 11.157 1.874 9.082 1.00 58.75 180 PRO A O 1
ATOM 1440 N N . SER A 1 181 ? 10.446 0.060 10.200 1.00 58.31 181 SER A N 1
ATOM 1441 C CA . SER A 1 181 ? 11.195 -0.860 9.353 1.00 58.31 181 SER A CA 1
ATOM 1442 C C . SER A 1 181 ? 10.658 -0.761 7.914 1.00 58.31 181 SER A C 1
ATOM 1444 O O . SER A 1 181 ? 9.448 -0.719 7.688 1.00 58.31 181 SER A O 1
ATOM 1446 N N . CYS A 1 182 ? 11.546 -0.708 6.913 1.00 55.25 182 CYS A N 1
ATOM 1447 C CA . CYS A 1 182 ? 11.185 -0.668 5.485 1.00 55.25 182 CYS A CA 1
ATOM 1448 C C . CYS A 1 182 ? 10.632 -2.020 4.986 1.00 55.25 182 CYS A C 1
ATOM 1450 O O . CYS A 1 182 ? 11.077 -2.568 3.974 1.00 55.25 182 CYS A O 1
ATOM 1452 N N . THR A 1 183 ? 9.683 -2.604 5.711 1.00 57.94 183 THR A N 1
ATOM 1453 C CA . THR A 1 183 ? 8.943 -3.786 5.292 1.00 57.94 183 THR A CA 1
ATOM 1454 C C . THR A 1 183 ? 7.723 -3.322 4.514 1.00 57.94 183 THR A C 1
ATOM 1456 O O . THR A 1 183 ? 6.644 -3.105 5.048 1.00 57.94 183 THR A O 1
ATOM 1459 N N . ILE A 1 184 ? 7.926 -3.139 3.212 1.00 55.12 184 ILE A N 1
ATOM 1460 C CA . ILE A 1 184 ? 6.892 -2.727 2.263 1.00 55.12 184 ILE A CA 1
ATOM 1461 C C . ILE A 1 184 ? 5.627 -3.574 2.465 1.00 55.12 184 ILE A C 1
ATOM 1463 O O . ILE A 1 184 ? 5.664 -4.787 2.235 1.00 55.12 184 ILE A O 1
ATOM 1467 N N . ALA A 1 185 ? 4.517 -2.937 2.841 1.00 66.31 185 ALA A N 1
ATOM 1468 C CA . ALA A 1 185 ? 3.199 -3.553 2.841 1.00 66.31 185 ALA A CA 1
ATOM 1469 C C . ALA A 1 185 ? 2.183 -2.668 2.125 1.00 66.31 185 ALA A C 1
ATOM 1471 O O . ALA A 1 185 ? 2.106 -1.452 2.305 1.00 66.31 185 ALA A O 1
ATOM 1472 N N . SER A 1 186 ? 1.383 -3.312 1.288 1.00 76.94 186 SER A N 1
ATOM 1473 C CA . SER A 1 186 ? 0.193 -2.716 0.703 1.00 76.94 186 SER A CA 1
ATOM 1474 C C . SER A 1 186 ? -1.004 -3.624 0.960 1.00 76.94 186 SER A C 1
ATOM 1476 O O . SER A 1 186 ? -0.850 -4.805 1.278 1.00 76.94 186 SER A O 1
ATOM 1478 N N . VAL A 1 187 ? -2.201 -3.080 0.808 1.00 83.19 187 VAL A N 1
ATOM 1479 C CA . VAL A 1 187 ? -3.453 -3.827 0.878 1.00 83.19 187 VAL A CA 1
ATOM 1480 C C . VAL A 1 187 ? -4.212 -3.591 -0.412 1.00 83.19 187 VAL A C 1
ATOM 1482 O O . VAL A 1 187 ? -4.434 -2.451 -0.806 1.00 83.19 187 VAL A O 1
ATOM 1485 N N . ILE A 1 188 ? -4.617 -4.658 -1.087 1.00 83.31 188 ILE A N 1
ATOM 1486 C CA . ILE A 1 188 ? -5.417 -4.574 -2.303 1.00 83.31 188 ILE A CA 1
ATOM 1487 C C . ILE A 1 188 ? -6.789 -5.168 -2.030 1.00 83.31 188 ILE A C 1
ATOM 1489 O O . ILE A 1 188 ? -6.909 -6.359 -1.758 1.00 83.31 188 ILE A O 1
ATOM 1493 N N . VAL A 1 189 ? -7.823 -4.342 -2.142 1.00 84.81 189 VAL A N 1
ATOM 1494 C CA . VAL A 1 189 ? -9.217 -4.746 -1.948 1.00 84.81 189 VAL A CA 1
ATOM 1495 C C . VAL A 1 189 ? -9.931 -4.749 -3.289 1.00 84.81 189 VAL A C 1
ATOM 1497 O O . VAL A 1 189 ? -9.983 -3.724 -3.971 1.00 84.81 189 VAL A O 1
ATOM 1500 N N . THR A 1 190 ? -10.508 -5.878 -3.682 1.00 84.19 190 THR A N 1
ATOM 1501 C CA . THR A 1 190 ? -11.379 -5.958 -4.855 1.00 84.19 190 THR A CA 1
ATOM 1502 C C . THR A 1 190 ? -12.840 -5.862 -4.452 1.00 84.19 190 THR A C 1
ATOM 1504 O O . THR A 1 190 ? -13.240 -6.380 -3.424 1.00 84.19 190 THR A O 1
ATOM 1507 N N . VAL A 1 191 ? -13.647 -5.184 -5.266 1.00 83.25 191 VAL A N 1
ATOM 1508 C CA . VAL A 1 191 ? -15.086 -5.027 -5.045 1.00 83.25 191 VAL A CA 1
ATOM 1509 C C . VAL A 1 191 ? -15.817 -5.348 -6.336 1.00 83.25 191 VAL A C 1
ATOM 1511 O O . VAL A 1 191 ? -15.743 -4.591 -7.319 1.00 83.25 191 VAL A O 1
ATOM 1514 N N . ALA A 1 192 ? -16.535 -6.468 -6.338 1.00 80.25 192 ALA A N 1
ATOM 1515 C CA . ALA A 1 192 ? -17.402 -6.848 -7.441 1.00 80.25 192 ALA A CA 1
ATOM 1516 C C . ALA A 1 192 ? -18.607 -5.903 -7.529 1.00 80.25 192 ALA A C 1
ATOM 1518 O O . ALA A 1 192 ? -19.254 -5.559 -6.543 1.00 80.25 192 ALA A O 1
ATOM 1519 N N . LYS A 1 193 ? -18.911 -5.453 -8.745 1.00 72.44 193 LYS A N 1
ATOM 1520 C CA . LYS A 1 193 ? -20.057 -4.598 -9.059 1.00 72.44 193 LYS A CA 1
ATOM 1521 C C . LYS A 1 193 ? -20.892 -5.222 -10.180 1.00 72.44 193 LYS A C 1
ATOM 1523 O O . LYS A 1 193 ? -20.369 -6.004 -10.984 1.00 72.44 193 LYS A O 1
ATOM 1528 N N . PRO A 1 194 ? -22.174 -4.829 -10.309 1.00 71.12 194 PRO A N 1
ATOM 1529 C CA . PRO A 1 194 ? -23.014 -5.264 -11.418 1.00 71.12 194 PRO A CA 1
ATOM 1530 C C . PRO A 1 194 ? -22.369 -5.011 -12.789 1.00 71.12 194 PRO A C 1
ATOM 1532 O O . PRO A 1 194 ? -21.467 -4.182 -12.950 1.00 71.12 194 PRO A O 1
ATOM 1535 N N . ASN A 1 195 ? -22.874 -5.699 -13.815 1.00 66.88 195 ASN A N 1
ATOM 1536 C CA . ASN A 1 195 ? -22.374 -5.608 -15.193 1.00 66.88 195 ASN A CA 1
ATOM 1537 C C . ASN A 1 195 ? -20.916 -6.074 -15.362 1.00 66.88 195 ASN A C 1
ATOM 1539 O O . ASN A 1 195 ? -20.195 -5.529 -16.200 1.00 66.88 195 ASN A O 1
ATOM 1543 N N . ASN A 1 196 ? -20.481 -7.070 -14.580 1.00 67.00 196 ASN A N 1
ATOM 1544 C 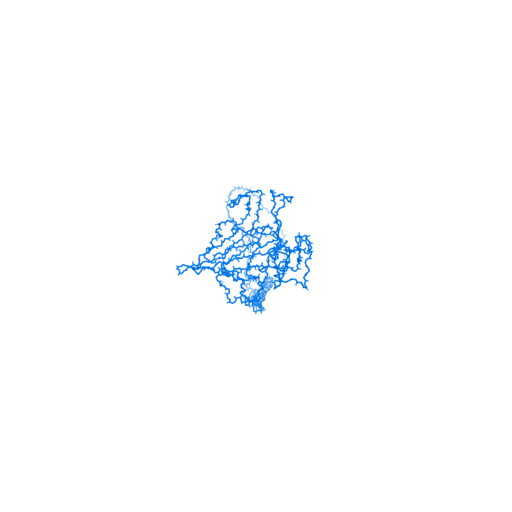CA . ASN A 1 196 ? -19.113 -7.601 -14.592 1.00 67.00 196 ASN A CA 1
ATOM 1545 C C . ASN A 1 196 ? -18.037 -6.525 -14.347 1.00 67.00 196 ASN A C 1
ATOM 1547 O O . ASN A 1 196 ? -16.955 -6.567 -14.931 1.00 67.00 196 ASN A O 1
ATOM 1551 N N . THR A 1 197 ? -18.331 -5.516 -13.532 1.00 66.00 197 THR A N 1
ATOM 1552 C CA . THR A 1 197 ? -17.349 -4.480 -13.185 1.00 66.00 197 THR A CA 1
ATOM 1553 C C . THR A 1 197 ? -16.617 -4.900 -11.912 1.00 66.00 197 THR A C 1
ATOM 1555 O O . THR A 1 197 ? -17.264 -5.386 -10.995 1.00 66.00 197 THR A O 1
ATOM 1558 N N . LEU A 1 198 ? -15.296 -4.709 -11.840 1.00 72.62 198 LEU A N 1
ATOM 1559 C CA . LEU A 1 198 ? -14.516 -4.977 -10.630 1.00 72.62 198 LEU A CA 1
ATOM 1560 C C . LEU A 1 198 ? -13.692 -3.742 -10.275 1.00 72.62 198 LEU A C 1
ATOM 1562 O O . LEU A 1 198 ? -12.758 -3.375 -10.983 1.00 72.62 198 LEU A O 1
ATOM 1566 N N . ASN A 1 199 ? -14.005 -3.105 -9.160 1.00 73.81 199 ASN A N 1
ATOM 1567 C CA . ASN A 1 199 ? -13.132 -2.060 -8.644 1.00 73.81 199 ASN A CA 1
ATOM 1568 C C . ASN A 1 199 ? -11.998 -2.710 -7.840 1.00 73.81 199 ASN A C 1
ATOM 1570 O O . ASN A 1 199 ? -12.252 -3.660 -7.114 1.00 73.81 199 ASN A O 1
ATOM 1574 N N . ALA A 1 200 ? -10.772 -2.211 -7.963 1.00 75.56 200 ALA A N 1
ATOM 1575 C CA . ALA A 1 200 ? -9.638 -2.618 -7.144 1.00 75.56 200 ALA A CA 1
ATOM 1576 C C . ALA A 1 200 ? -9.061 -1.382 -6.445 1.00 75.56 200 ALA A C 1
ATOM 1578 O O . ALA A 1 200 ? -8.733 -0.385 -7.079 1.00 75.56 200 ALA A O 1
ATOM 1579 N N . PHE A 1 201 ? -8.945 -1.424 -5.132 1.00 77.88 201 PHE A N 1
ATOM 1580 C CA . PHE A 1 201 ? -8.404 -0.338 -4.332 1.00 77.88 201 PHE A CA 1
ATOM 1581 C C . PHE A 1 201 ? -7.048 -0.782 -3.807 1.00 77.88 201 PHE A C 1
ATOM 1583 O O . PHE A 1 201 ? -6.957 -1.835 -3.188 1.00 77.88 201 PHE A O 1
ATOM 1590 N N . CYS A 1 202 ? -6.000 -0.020 -4.101 1.00 77.00 202 CYS A N 1
ATOM 1591 C CA . CYS A 1 202 ? -4.638 -0.302 -3.671 1.00 77.00 202 CYS A CA 1
ATOM 1592 C C . CYS A 1 202 ? -4.266 0.691 -2.573 1.00 77.00 202 CYS A C 1
ATOM 1594 O O . CYS A 1 202 ? -4.026 1.861 -2.856 1.00 77.00 202 CYS A O 1
ATOM 1596 N N . PHE A 1 203 ? -4.202 0.230 -1.336 1.00 78.69 203 PHE A N 1
ATOM 1597 C CA . PHE A 1 203 ? -3.800 1.018 -0.183 1.00 78.69 203 PHE A CA 1
ATOM 1598 C C . PHE A 1 203 ? -2.337 0.758 0.155 1.00 78.69 203 PHE A C 1
ATOM 1600 O O . PHE A 1 203 ? -1.870 -0.377 0.154 1.00 78.69 203 PHE A O 1
ATOM 1607 N N . SER A 1 204 ? -1.612 1.825 0.442 1.00 78.38 204 SER A N 1
ATOM 1608 C CA . SER A 1 204 ? -0.287 1.820 1.048 1.00 78.38 204 SER A CA 1
ATOM 1609 C C . SER A 1 204 ? -0.427 2.197 2.510 1.00 78.38 204 SER A C 1
ATOM 1611 O O . SER A 1 204 ? -1.083 3.193 2.811 1.00 78.38 204 SER A O 1
ATOM 1613 N N . PHE A 1 205 ? 0.163 1.419 3.409 1.00 80.38 205 PHE A N 1
ATOM 1614 C CA . PHE A 1 205 ? 0.179 1.769 4.822 1.00 80.38 205 PHE A CA 1
ATOM 1615 C C . PHE A 1 205 ? 1.493 2.463 5.166 1.00 80.38 205 PHE A C 1
ATOM 1617 O O . PHE A 1 205 ? 2.562 1.956 4.829 1.00 80.38 205 PHE A O 1
ATOM 1624 N N . HIS A 1 206 ? 1.399 3.604 5.837 1.00 79.12 206 HIS A N 1
ATOM 1625 C CA . HIS A 1 206 ? 2.534 4.313 6.402 1.00 79.12 206 HIS A CA 1
ATOM 1626 C C . HIS A 1 206 ? 2.290 4.438 7.906 1.00 79.12 206 HIS A C 1
ATOM 1628 O O . HIS A 1 206 ? 1.276 4.992 8.337 1.00 79.12 206 HIS A O 1
ATOM 1634 N N . ALA A 1 207 ? 3.217 3.912 8.710 1.00 77.50 207 ALA A N 1
ATOM 1635 C CA . ALA A 1 207 ? 3.154 4.031 10.168 1.00 77.50 207 ALA A CA 1
ATOM 1636 C C . ALA A 1 207 ? 3.190 5.493 10.634 1.00 77.50 207 ALA A C 1
ATOM 1638 O O . ALA A 1 207 ? 2.703 5.799 11.717 1.00 77.50 207 ALA A O 1
ATOM 1639 N N . TYR A 1 208 ? 3.748 6.384 9.813 1.00 78.19 208 TYR A N 1
ATOM 1640 C CA . TYR A 1 208 ? 3.800 7.809 10.075 1.00 78.19 208 TYR A CA 1
ATOM 1641 C C . TYR A 1 208 ? 3.640 8.601 8.779 1.00 78.19 208 TYR A C 1
ATOM 1643 O O . TYR A 1 208 ? 4.3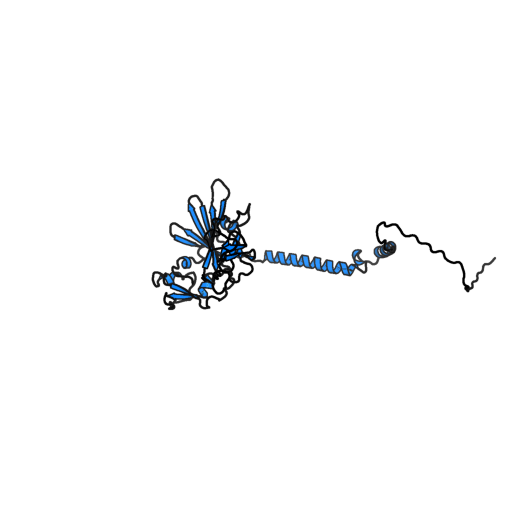88 8.373 7.827 1.00 78.19 208 TYR A O 1
ATOM 1651 N N . ASN A 1 209 ? 2.695 9.540 8.767 1.00 75.94 209 ASN A N 1
ATOM 1652 C CA . ASN A 1 209 ? 2.644 10.627 7.803 1.00 75.94 209 ASN A CA 1
ATOM 1653 C C . ASN A 1 209 ? 3.031 11.917 8.505 1.00 75.94 209 ASN A C 1
ATOM 1655 O O . ASN A 1 209 ? 2.415 12.303 9.500 1.00 75.94 209 ASN A O 1
ATOM 1659 N N . GLN A 1 210 ? 4.008 12.594 7.919 1.00 76.69 210 GLN A N 1
ATOM 1660 C CA . GLN A 1 210 ? 4.371 13.942 8.298 1.00 76.69 210 GLN A CA 1
ATOM 1661 C C . GLN A 1 210 ? 3.360 14.927 7.703 1.00 76.69 210 GLN A C 1
ATOM 1663 O O . GLN A 1 210 ? 3.035 14.864 6.514 1.00 76.69 210 GLN A O 1
ATOM 1668 N N . GLY A 1 211 ? 2.873 15.842 8.531 1.00 72.19 211 GLY A N 1
ATOM 1669 C CA . GLY A 1 211 ? 2.028 16.948 8.131 1.00 72.19 211 GLY A CA 1
ATOM 1670 C C . GLY A 1 211 ? 2.713 17.881 7.134 1.00 72.19 211 GLY A C 1
ATOM 1671 O O . GLY A 1 211 ? 3.937 17.921 7.001 1.00 72.19 211 GLY A O 1
ATOM 1672 N N . ASN A 1 212 ? 1.912 18.671 6.423 1.00 70.62 212 ASN A N 1
ATOM 1673 C CA . ASN A 1 212 ? 2.458 19.698 5.540 1.00 70.62 212 ASN A CA 1
ATOM 1674 C C . ASN A 1 212 ? 2.822 20.950 6.349 1.00 70.62 212 ASN A C 1
ATOM 1676 O O . ASN A 1 212 ? 2.204 21.272 7.368 1.00 70.62 212 ASN A O 1
ATOM 1680 N N . TRP A 1 213 ? 3.808 21.692 5.851 1.00 77.38 213 TRP A N 1
ATOM 1681 C CA . TRP A 1 213 ? 4.194 22.982 6.410 1.00 77.38 213 TRP A CA 1
ATOM 1682 C C . TRP A 1 213 ? 3.372 24.099 5.787 1.00 77.38 213 TRP A C 1
ATOM 1684 O O . TRP A 1 213 ? 3.374 24.278 4.566 1.00 77.38 213 TRP A O 1
ATOM 1694 N N . VAL A 1 214 ? 2.721 24.904 6.623 1.00 72.56 214 VAL A N 1
ATOM 1695 C CA . VAL A 1 214 ? 2.049 26.114 6.145 1.00 72.56 214 VAL A CA 1
ATOM 1696 C C . VAL A 1 214 ? 3.107 27.138 5.731 1.00 72.56 214 VAL A C 1
ATOM 1698 O O . VAL A 1 214 ? 3.973 27.502 6.526 1.00 72.56 214 VAL A O 1
ATOM 1701 N N . LEU A 1 215 ? 3.040 27.618 4.486 1.00 70.00 215 LEU A N 1
ATOM 1702 C CA . LEU A 1 215 ? 3.981 28.573 3.880 1.00 70.00 215 LEU A CA 1
ATOM 1703 C C . LEU A 1 215 ? 5.445 28.092 3.905 1.00 70.00 215 LEU A C 1
ATOM 1705 O O . LEU A 1 215 ? 6.368 28.907 3.945 1.00 70.00 215 LEU A O 1
ATOM 1709 N N . GLY A 1 216 ? 5.666 26.774 3.937 1.00 66.88 216 GLY A N 1
ATOM 1710 C CA . GLY A 1 216 ? 7.006 26.192 4.039 1.00 66.88 216 GLY A CA 1
ATOM 1711 C C . GLY A 1 216 ? 7.714 26.477 5.369 1.00 66.88 216 GLY A C 1
ATOM 1712 O O . GLY A 1 216 ? 8.932 26.324 5.450 1.00 66.88 216 GLY A O 1
ATOM 1713 N N . LEU A 1 217 ? 6.982 26.911 6.403 1.00 71.62 217 LEU A N 1
ATOM 1714 C CA . LEU A 1 217 ? 7.521 27.178 7.734 1.00 71.62 217 LEU A CA 1
ATOM 1715 C C . LEU A 1 217 ? 7.448 25.907 8.596 1.00 71.62 217 LEU A C 1
ATOM 1717 O O . LEU A 1 217 ? 6.342 25.494 8.948 1.00 71.62 217 LEU A O 1
ATOM 1721 N N . PRO A 1 218 ? 8.587 25.321 9.017 1.00 72.69 218 PRO A N 1
ATOM 1722 C CA . PRO A 1 218 ? 8.591 24.113 9.850 1.00 72.69 218 PRO A CA 1
ATOM 1723 C C . PRO A 1 218 ? 7.881 24.286 11.199 1.00 72.69 218 PRO A C 1
ATOM 1725 O O . PRO A 1 218 ? 7.465 23.319 11.817 1.00 72.69 218 PRO A O 1
ATOM 1728 N N . GLN A 1 219 ? 7.739 25.523 11.685 1.00 70.69 219 GLN A N 1
ATOM 1729 C CA . GLN A 1 219 ? 7.035 25.829 12.934 1.00 70.69 219 GLN A CA 1
ATOM 1730 C C . GLN A 1 219 ? 5.506 25.732 12.809 1.00 70.69 219 GLN A C 1
ATOM 1732 O O . GLN A 1 219 ? 4.812 25.799 13.821 1.00 70.69 219 GLN A O 1
ATOM 1737 N N . LEU A 1 220 ? 4.984 25.633 11.585 1.00 72.56 220 LEU A N 1
ATOM 1738 C CA . LEU A 1 220 ? 3.560 25.526 11.269 1.00 72.56 220 LEU A CA 1
ATOM 1739 C C . LEU A 1 220 ? 3.278 24.196 10.564 1.00 72.56 220 LEU A C 1
ATOM 1741 O O . LEU A 1 220 ? 2.650 24.151 9.504 1.00 72.56 220 LEU A O 1
ATOM 1745 N N . GLU A 1 221 ? 3.800 23.123 11.145 1.00 73.56 221 GLU A N 1
ATOM 1746 C CA . GLU A 1 221 ? 3.534 21.749 10.746 1.00 73.56 221 GLU A CA 1
ATOM 1747 C C . GLU A 1 221 ? 2.201 21.285 11.336 1.00 73.56 221 GLU A C 1
ATOM 1749 O O . GLU A 1 221 ? 1.975 21.370 12.546 1.00 73.56 221 GLU A O 1
ATOM 1754 N N . PHE A 1 222 ? 1.296 20.830 10.470 1.00 64.38 222 PHE A N 1
ATOM 1755 C CA . PHE A 1 222 ? -0.018 20.347 10.879 1.00 64.38 222 PHE A CA 1
ATOM 1756 C C . PHE A 1 222 ? -0.390 19.069 10.143 1.00 64.38 222 PHE A C 1
ATOM 1758 O O . PHE A 1 222 ? -0.185 18.945 8.935 1.00 64.38 222 PHE A O 1
ATOM 1765 N N . GLY A 1 223 ? -1.055 18.171 10.869 1.00 63.16 223 GLY A N 1
ATOM 1766 C CA . GLY A 1 223 ? -1.623 16.957 10.296 1.00 63.16 223 GLY A CA 1
ATOM 1767 C C . GLY A 1 223 ? -0.692 15.753 10.348 1.00 63.16 223 GLY A C 1
ATOM 1768 O O . GLY A 1 223 ? -0.796 14.901 9.474 1.00 63.16 223 GLY A O 1
ATOM 1769 N N . ASP A 1 224 ? 0.179 15.659 11.352 1.00 67.50 224 ASP A N 1
ATOM 1770 C CA . ASP A 1 224 ? 0.885 14.414 11.657 1.00 67.50 224 ASP A CA 1
ATOM 1771 C C . ASP A 1 224 ? -0.128 13.339 12.070 1.00 67.50 224 ASP A C 1
ATOM 1773 O O . ASP A 1 224 ? -0.951 13.559 12.962 1.00 67.50 224 ASP A O 1
ATOM 1777 N N . HIS A 1 225 ? -0.106 12.188 11.404 1.00 66.38 225 HIS A N 1
ATOM 1778 C CA . HIS A 1 225 ? -0.991 11.065 11.721 1.00 66.38 225 HIS A CA 1
ATOM 1779 C C . HIS A 1 225 ? -0.439 9.760 11.138 1.00 66.38 225 HIS A C 1
ATOM 1781 O O . HIS A 1 225 ? 0.215 9.782 10.098 1.00 66.38 225 HIS A O 1
ATOM 1787 N N . PRO A 1 226 ? -0.712 8.596 11.741 1.00 62.06 226 PRO A N 1
ATOM 1788 C CA . PRO A 1 226 ? -0.574 7.334 11.025 1.00 62.06 226 PRO A CA 1
ATOM 1789 C C . PRO A 1 226 ? -1.656 7.250 9.946 1.00 62.06 226 PRO A C 1
ATOM 1791 O O . PRO A 1 226 ? -2.803 7.649 10.166 1.00 62.06 226 PRO A O 1
ATOM 1794 N N . CYS A 1 227 ? -1.314 6.750 8.758 1.00 58.16 227 CYS A N 1
ATOM 1795 C CA . CYS A 1 227 ? -2.279 6.729 7.666 1.00 58.16 227 CYS A CA 1
ATOM 1796 C C . CYS A 1 227 ? -2.050 5.605 6.662 1.00 58.16 227 CYS A C 1
ATOM 1798 O O . CYS A 1 227 ? -0.957 5.385 6.135 1.00 58.16 227 CYS A O 1
ATOM 1800 N N . GLY A 1 228 ? -3.154 4.956 6.299 1.00 50.53 228 GLY A N 1
ATOM 1801 C CA . GLY A 1 228 ? -3.264 4.241 5.039 1.00 50.53 228 GLY A CA 1
ATOM 1802 C C . GLY A 1 228 ? -3.589 5.221 3.911 1.00 50.53 228 GLY A C 1
ATOM 1803 O O . GLY A 1 228 ? -4.733 5.642 3.776 1.00 50.53 228 GLY A O 1
ATOM 1804 N N . SER A 1 229 ? -2.613 5.556 3.068 1.00 51.12 229 SER A N 1
ATOM 1805 C CA . SER A 1 229 ? -2.859 6.322 1.840 1.00 51.12 229 SER A CA 1
ATOM 1806 C C . SER A 1 229 ? -3.335 5.381 0.731 1.00 51.12 229 SER A C 1
ATOM 1808 O O . SER A 1 229 ? -2.706 4.359 0.453 1.00 51.12 229 SER A O 1
ATOM 1810 N N . GLY A 1 230 ? -4.472 5.686 0.108 1.00 48.88 230 GLY A N 1
ATOM 1811 C CA . GLY A 1 230 ? -5.106 4.847 -0.908 1.00 48.88 230 GLY A CA 1
ATOM 1812 C C . GLY A 1 230 ? -4.948 5.381 -2.325 1.00 48.88 230 GLY A C 1
ATOM 1813 O O . GLY A 1 230 ? -5.039 6.576 -2.566 1.00 48.88 230 GLY A O 1
ATOM 1814 N N . ASN A 1 231 ? -4.7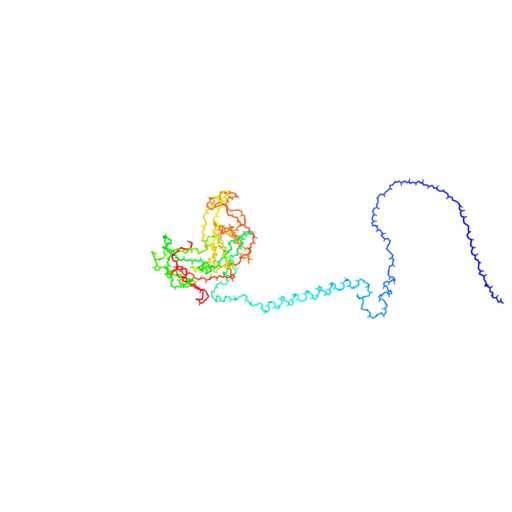90 4.483 -3.291 1.00 50.53 231 ASN A N 1
ATOM 1815 C CA . ASN A 1 231 ? -4.983 4.746 -4.711 1.00 50.53 231 ASN A CA 1
ATOM 1816 C C . ASN A 1 231 ? -6.109 3.860 -5.238 1.00 50.53 231 ASN A C 1
ATOM 1818 O O . ASN A 1 231 ? -6.126 2.649 -5.017 1.00 50.53 231 ASN A O 1
ATOM 1822 N N . THR A 1 232 ? -7.049 4.439 -5.984 1.00 45.47 232 THR A N 1
ATOM 1823 C CA . THR A 1 232 ? -8.173 3.676 -6.535 1.00 45.47 232 THR A CA 1
ATOM 1824 C C . THR A 1 232 ? -7.894 3.279 -7.983 1.00 45.47 232 THR A C 1
ATOM 1826 O O . THR A 1 232 ? -7.790 4.121 -8.875 1.00 45.47 232 THR A O 1
ATOM 1829 N N . LEU A 1 233 ? -7.853 1.977 -8.267 1.00 49.38 233 LEU A N 1
ATOM 1830 C CA . LEU A 1 233 ? -7.895 1.441 -9.625 1.00 49.38 233 LEU A CA 1
ATOM 1831 C C . LEU A 1 233 ? -9.305 0.932 -9.950 1.00 49.38 233 LEU A C 1
ATOM 1833 O O . LEU A 1 233 ? -9.721 -0.162 -9.578 1.00 49.38 233 LEU A O 1
ATOM 1837 N N . ARG A 1 234 ? -10.049 1.656 -10.779 1.00 47.66 234 ARG A N 1
ATOM 1838 C CA . ARG A 1 234 ? -11.299 1.126 -11.325 1.00 47.66 234 ARG A CA 1
ATOM 1839 C C . ARG A 1 234 ? -11.038 0.303 -12.589 1.00 47.66 234 ARG A C 1
ATOM 1841 O O . ARG A 1 234 ? -10.718 0.856 -13.644 1.00 47.66 234 ARG A O 1
ATOM 1848 N N . ALA A 1 235 ? -11.269 -1.011 -12.521 1.00 47.06 235 ALA A N 1
ATOM 1849 C CA . ALA A 1 235 ? -11.278 -1.891 -13.688 1.00 47.06 235 ALA A CA 1
ATOM 1850 C C . ALA A 1 235 ? -12.722 -2.207 -14.138 1.00 47.06 235 ALA A C 1
ATOM 1852 O O . ALA A 1 235 ? -13.588 -2.627 -13.377 1.00 47.06 235 ALA A O 1
ATOM 1853 N N . ARG A 1 236 ? -13.036 -2.005 -15.422 1.00 42.69 236 ARG A N 1
ATOM 1854 C CA . ARG A 1 236 ? -14.366 -2.336 -15.968 1.00 42.69 236 ARG A CA 1
ATOM 1855 C C . ARG A 1 236 ? -14.259 -3.354 -17.094 1.00 42.69 236 ARG A C 1
ATOM 1857 O O . ARG A 1 236 ? -13.681 -3.045 -18.139 1.00 42.69 236 ARG A O 1
ATOM 1864 N N . ARG A 1 237 ? -14.894 -4.522 -16.932 1.00 40.12 237 ARG A N 1
ATOM 1865 C CA . ARG A 1 237 ? -15.146 -5.459 -18.037 1.00 40.12 237 ARG A CA 1
ATOM 1866 C C . ARG A 1 237 ? -16.316 -4.920 -18.857 1.00 40.12 237 ARG A C 1
ATOM 1868 O O . ARG A 1 237 ? -17.362 -4.587 -18.309 1.00 40.12 237 ARG A O 1
ATOM 1875 N N . SER A 1 238 ? -16.174 -4.837 -20.176 1.00 38.28 238 SER A N 1
ATOM 1876 C CA . SER A 1 238 ? -17.323 -4.652 -21.071 1.00 38.28 238 SER A CA 1
ATOM 1877 C C . SER A 1 238 ? -17.331 -5.774 -22.101 1.00 38.28 238 SER A C 1
ATOM 1879 O O . SER A 1 238 ? -16.278 -6.148 -22.609 1.00 38.28 238 SER A O 1
ATOM 1881 N N . ARG A 1 239 ? -18.512 -6.315 -22.416 1.00 35.19 239 ARG A N 1
ATOM 1882 C CA . ARG A 1 239 ? -18.675 -7.465 -23.323 1.00 35.19 239 ARG A CA 1
ATOM 1883 C C . ARG A 1 239 ? -18.278 -7.169 -24.781 1.00 35.19 239 ARG A C 1
ATOM 1885 O O . ARG A 1 239 ? -18.197 -8.095 -25.573 1.00 35.19 239 ARG A O 1
ATOM 1892 N N . THR A 1 240 ? -18.027 -5.907 -25.136 1.00 28.59 240 THR A N 1
ATOM 1893 C CA . THR A 1 240 ? -17.839 -5.463 -26.529 1.00 28.59 240 THR A CA 1
ATOM 1894 C C . THR A 1 240 ? -16.593 -4.604 -26.769 1.00 28.59 240 THR A C 1
ATOM 1896 O O . THR A 1 240 ? -16.372 -4.169 -27.896 1.00 28.59 240 THR A O 1
ATOM 1899 N N . ARG A 1 241 ? -15.758 -4.337 -25.752 1.00 33.31 241 ARG A N 1
ATOM 1900 C CA . ARG A 1 241 ? -14.509 -3.557 -25.887 1.00 33.31 241 ARG A CA 1
ATOM 1901 C C . ARG A 1 241 ? -13.437 -4.036 -24.898 1.00 33.31 241 ARG A C 1
ATOM 1903 O O . ARG A 1 241 ? -13.815 -4.399 -23.781 1.00 33.31 241 ARG A O 1
ATOM 1910 N N . PRO A 1 242 ? -12.136 -3.985 -25.260 1.00 34.56 242 PRO A N 1
ATOM 1911 C CA . PRO A 1 242 ? -11.041 -4.261 -24.330 1.00 34.56 242 PRO A CA 1
ATOM 1912 C C . PRO A 1 242 ? -11.114 -3.342 -23.101 1.00 34.56 242 PRO A C 1
ATOM 1914 O O . PRO A 1 242 ? -11.654 -2.234 -23.173 1.00 34.56 242 PRO A O 1
ATOM 1917 N N . TRP A 1 243 ? -10.606 -3.843 -21.973 1.00 38.22 243 TRP A N 1
ATOM 1918 C CA . TRP A 1 243 ? -10.628 -3.219 -20.647 1.00 38.22 243 TRP A CA 1
ATOM 1919 C C . TRP A 1 243 ? -10.354 -1.707 -20.696 1.00 38.22 243 TRP A C 1
ATOM 1921 O O . TRP A 1 243 ? -9.284 -1.273 -21.123 1.00 38.22 243 TRP A O 1
ATOM 1931 N N . ARG A 1 244 ? -11.323 -0.891 -20.253 1.00 34.91 244 ARG A N 1
ATOM 1932 C CA . ARG A 1 244 ? -11.128 0.560 -20.099 1.00 34.91 244 ARG A CA 1
ATOM 1933 C C . ARG A 1 244 ? -10.539 0.826 -18.716 1.00 34.91 244 ARG A C 1
ATOM 1935 O O . ARG A 1 244 ? -11.175 0.516 -17.711 1.00 34.91 244 ARG A O 1
ATOM 1942 N N . LYS A 1 245 ? -9.316 1.359 -18.703 1.00 42.62 245 LYS A N 1
ATOM 1943 C CA . LYS A 1 245 ? -8.532 1.692 -17.511 1.00 42.62 245 LYS A CA 1
ATOM 1944 C C . LYS A 1 245 ? -8.972 3.056 -16.973 1.00 42.62 245 LYS A C 1
ATOM 1946 O O . LYS A 1 245 ? -8.906 4.031 -17.714 1.00 42.62 245 LYS A O 1
ATOM 1951 N N . HIS A 1 246 ? -9.378 3.126 -15.711 1.00 34.28 246 HIS A N 1
ATOM 1952 C CA . HIS A 1 246 ? -9.425 4.379 -14.957 1.00 34.28 246 HIS A CA 1
ATOM 1953 C C . HIS A 1 246 ? -8.675 4.141 -13.644 1.00 34.28 246 HIS A C 1
ATOM 1955 O O . HIS A 1 246 ? -9.211 3.523 -12.730 1.00 34.28 246 HIS A O 1
ATOM 1961 N N . ALA A 1 247 ? -7.414 4.566 -13.578 1.00 39.94 247 ALA A N 1
ATOM 1962 C CA . ALA A 1 247 ? -6.734 4.757 -12.304 1.00 39.94 247 ALA A CA 1
ATOM 1963 C C . ALA A 1 247 ? -7.002 6.199 -11.875 1.00 39.94 247 ALA A C 1
ATOM 1965 O O . ALA A 1 247 ? -6.741 7.122 -12.649 1.00 39.94 247 ALA A O 1
ATOM 1966 N N . VAL A 1 248 ? -7.579 6.361 -10.692 1.00 39.47 248 VAL A N 1
ATOM 1967 C CA . VAL A 1 248 ? -7.775 7.653 -10.042 1.00 39.47 248 VAL A CA 1
ATOM 1968 C C . VAL A 1 248 ? -6.819 7.657 -8.857 1.00 39.47 248 VAL A C 1
ATOM 1970 O O . VAL A 1 248 ? -6.997 6.890 -7.907 1.00 39.47 248 VAL A O 1
ATOM 1973 N N . ALA A 1 249 ? -5.767 8.465 -8.962 1.00 38.78 249 ALA A N 1
ATOM 1974 C CA . ALA A 1 249 ? -5.034 8.903 -7.785 1.00 38.78 249 ALA A CA 1
ATOM 1975 C C . ALA A 1 249 ? -5.923 9.964 -7.123 1.00 38.78 249 ALA A C 1
ATOM 1977 O O . ALA A 1 249 ? -6.317 10.924 -7.780 1.00 38.78 249 ALA A O 1
ATOM 1978 N N . THR A 1 250 ? -6.342 9.729 -5.884 1.00 39.62 250 THR A N 1
ATOM 1979 C CA . THR A 1 250 ? -7.098 10.697 -5.073 1.00 39.62 250 THR A CA 1
ATOM 1980 C C . THR A 1 250 ? -6.209 11.924 -4.873 1.00 39.62 250 THR A C 1
ATOM 1982 O O . THR A 1 250 ? -5.182 11.798 -4.226 1.00 39.62 250 THR A O 1
ATOM 1985 N N . ASP A 1 251 ? -6.421 13.052 -5.548 1.00 32.41 251 ASP A N 1
ATOM 1986 C CA . ASP A 1 251 ? -7.269 14.145 -5.042 1.00 32.41 251 ASP A CA 1
ATOM 1987 C C . ASP A 1 251 ? -7.870 15.015 -6.168 1.00 32.41 251 ASP A C 1
ATOM 1989 O O . ASP A 1 251 ? -8.397 16.108 -5.974 1.00 32.41 251 ASP A O 1
ATOM 1993 N N . THR A 1 252 ? -7.775 14.541 -7.405 1.00 32.75 252 THR A N 1
ATOM 1994 C CA . THR A 1 252 ? -8.400 15.186 -8.556 1.00 32.75 252 THR A CA 1
ATOM 1995 C C . THR A 1 252 ? -8.970 14.088 -9.437 1.00 32.75 252 THR A C 1
ATOM 1997 O O . THR A 1 252 ? -8.355 13.037 -9.596 1.00 32.75 252 THR A O 1
ATOM 2000 N N . ASP A 1 253 ? -10.113 14.325 -10.077 1.00 33.88 253 ASP A N 1
ATOM 2001 C CA . ASP A 1 253 ? -10.645 13.496 -11.172 1.00 33.88 253 ASP A CA 1
ATOM 2002 C C . ASP A 1 253 ? -9.702 13.462 -12.405 1.00 33.88 253 ASP A C 1
ATOM 2004 O O . ASP A 1 253 ? -10.119 13.260 -13.549 1.00 33.88 253 ASP A O 1
ATOM 2008 N N . THR A 1 254 ? -8.398 13.670 -12.210 1.00 35.91 254 THR A N 1
ATOM 2009 C CA . THR A 1 254 ? -7.392 13.483 -13.230 1.00 35.91 254 THR A CA 1
ATOM 2010 C C . THR A 1 254 ? -7.200 11.989 -13.417 1.00 35.91 254 THR A C 1
ATOM 2012 O O . THR A 1 254 ? -6.684 11.246 -12.583 1.00 35.91 254 THR A O 1
ATOM 2015 N N . THR A 1 255 ? -7.659 11.520 -14.572 1.00 40.34 255 THR A N 1
ATOM 2016 C CA . THR A 1 255 ? -7.213 10.258 -15.138 1.00 40.34 255 THR A CA 1
ATOM 2017 C C . THR A 1 255 ? -5.693 10.216 -15.034 1.00 40.34 255 THR A C 1
ATOM 2019 O O . THR A 1 255 ? -5.030 10.981 -15.741 1.00 40.34 255 THR A O 1
ATOM 2022 N N . ALA A 1 256 ? -5.139 9.340 -14.187 1.00 41.91 256 ALA A N 1
ATOM 2023 C CA . ALA A 1 256 ? -3.723 9.011 -14.269 1.00 41.91 256 ALA A CA 1
ATOM 2024 C C . ALA A 1 256 ? -3.460 8.698 -15.740 1.00 41.91 256 ALA A C 1
ATOM 2026 O O . ALA A 1 256 ? -4.188 7.869 -16.308 1.00 41.91 256 ALA A O 1
ATOM 2027 N N . ALA A 1 257 ? -2.546 9.458 -16.359 1.00 40.09 257 ALA A N 1
ATOM 2028 C CA . ALA A 1 257 ? -2.344 9.499 -17.801 1.00 40.09 257 ALA A CA 1
ATOM 2029 C C . ALA A 1 257 ? -2.515 8.090 -18.360 1.00 40.09 257 ALA A C 1
ATOM 2031 O O . ALA A 1 257 ? -1.766 7.183 -17.989 1.00 40.09 257 ALA A O 1
ATOM 2032 N N . ALA A 1 258 ? -3.588 7.889 -19.134 1.00 40.72 258 ALA A N 1
ATOM 2033 C CA . ALA A 1 258 ? -3.981 6.574 -19.599 1.00 40.72 258 ALA A CA 1
ATOM 2034 C C . ALA A 1 258 ? -2.783 5.981 -20.330 1.00 40.72 258 ALA A C 1
ATOM 2036 O O . ALA A 1 258 ? -2.469 6.387 -21.446 1.00 40.72 258 ALA A O 1
ATOM 2037 N N . ALA A 1 259 ? -2.085 5.063 -19.665 1.00 39.00 259 ALA A N 1
ATOM 2038 C CA . ALA A 1 259 ? -0.913 4.424 -20.210 1.00 39.00 259 ALA A CA 1
ATOM 2039 C C . ALA A 1 259 ? -1.336 3.725 -21.502 1.00 39.00 259 ALA A C 1
ATOM 2041 O O . ALA A 1 259 ? -2.026 2.691 -21.477 1.00 39.00 259 ALA A O 1
ATOM 2042 N N . ALA A 1 260 ? -0.966 4.354 -22.619 1.00 36.06 260 ALA A N 1
ATOM 2043 C CA . ALA A 1 260 ? -1.137 3.835 -23.956 1.00 36.06 260 ALA A CA 1
ATOM 2044 C C . ALA A 1 260 ? -0.633 2.388 -23.960 1.00 36.06 260 ALA A C 1
ATOM 2046 O O . ALA A 1 260 ? 0.449 2.105 -23.456 1.00 36.06 260 ALA A O 1
ATOM 2047 N N . ALA A 1 261 ? -1.480 1.475 -24.436 1.00 36.62 261 ALA A N 1
ATOM 2048 C CA . ALA A 1 261 ? -1.152 0.089 -24.766 1.00 36.62 261 ALA A CA 1
ATOM 2049 C C . ALA A 1 261 ? -0.064 -0.581 -23.886 1.00 36.62 261 ALA A C 1
ATOM 2051 O O . ALA A 1 261 ? 1.082 -0.722 -24.290 1.00 36.62 261 ALA A O 1
ATOM 2052 N N . GLY A 1 262 ? -0.447 -1.066 -22.698 1.00 46.72 262 GLY A N 1
ATOM 2053 C CA . GLY A 1 262 ? 0.336 -2.092 -21.984 1.00 46.72 262 GLY A CA 1
ATOM 2054 C C . GLY A 1 262 ? 1.160 -1.655 -20.770 1.00 46.72 262 GLY A C 1
ATOM 2055 O O . GLY A 1 262 ? 1.639 -2.533 -20.063 1.00 46.72 262 GLY A O 1
ATOM 2056 N N . VAL A 1 263 ? 1.265 -0.361 -20.453 1.00 57.78 263 VAL A N 1
ATOM 2057 C CA . VAL A 1 263 ? 1.985 0.094 -19.243 1.00 57.78 263 VAL A CA 1
ATOM 2058 C C . VAL A 1 263 ? 1.012 0.253 -18.054 1.00 57.78 263 VAL A C 1
ATOM 2060 O O . VAL A 1 263 ? -0.175 0.558 -18.245 1.00 57.78 263 VAL A O 1
ATOM 2063 N N . ARG A 1 264 ? 1.478 -0.055 -16.836 1.00 68.00 264 ARG A N 1
ATOM 2064 C CA . ARG A 1 264 ? 0.747 0.157 -15.572 1.00 68.00 264 ARG A CA 1
ATOM 2065 C C . ARG A 1 264 ? 0.630 1.666 -15.297 1.00 68.00 264 ARG A C 1
ATOM 2067 O O . ARG A 1 264 ? 1.585 2.384 -15.586 1.00 68.00 264 ARG A O 1
ATOM 2074 N N . PRO A 1 265 ? -0.516 2.169 -14.801 1.00 69.62 265 PRO A N 1
ATOM 2075 C CA . PRO A 1 265 ? -0.644 3.577 -14.437 1.00 69.62 265 PRO A CA 1
ATOM 2076 C C . PRO A 1 265 ? 0.334 3.914 -13.309 1.00 69.62 265 PRO A C 1
ATOM 2078 O O . PRO A 1 265 ? 0.589 3.081 -12.444 1.00 69.62 265 PRO A O 1
ATOM 2081 N N . VAL A 1 266 ? 0.890 5.120 -13.337 1.00 72.94 266 VAL A N 1
ATOM 2082 C CA . VAL A 1 266 ? 1.891 5.578 -12.369 1.00 72.94 266 VAL A CA 1
ATOM 2083 C C . VAL A 1 266 ? 1.251 6.623 -11.462 1.00 72.94 266 VAL A C 1
ATOM 2085 O O . VAL A 1 266 ? 0.640 7.562 -11.968 1.00 72.94 266 VAL A O 1
ATOM 2088 N N . ALA A 1 267 ? 1.390 6.446 -10.152 1.00 76.69 267 ALA A N 1
ATOM 2089 C CA . ALA A 1 267 ? 1.080 7.441 -9.135 1.00 76.69 267 ALA A CA 1
ATOM 2090 C C . ALA A 1 267 ? 2.378 8.026 -8.558 1.00 76.69 267 ALA A C 1
ATOM 2092 O O . ALA A 1 267 ? 3.420 7.370 -8.549 1.00 76.69 267 ALA A O 1
ATOM 2093 N N . TYR A 1 268 ? 2.307 9.255 -8.077 1.00 76.69 268 TYR A N 1
ATOM 2094 C CA . TYR A 1 268 ? 3.404 9.993 -7.471 1.00 76.69 268 TYR A CA 1
ATOM 2095 C C . TYR A 1 268 ? 3.037 10.301 -6.024 1.00 76.69 268 TYR A C 1
ATOM 2097 O O . TYR A 1 268 ? 2.024 10.947 -5.787 1.00 76.69 268 TYR A O 1
ATOM 2105 N N . ILE A 1 269 ? 3.815 9.802 -5.069 1.00 80.38 269 ILE A N 1
ATOM 2106 C CA . ILE A 1 269 ? 3.530 9.932 -3.638 1.00 80.38 269 ILE A CA 1
ATOM 2107 C C . ILE A 1 269 ? 4.323 11.114 -3.091 1.00 80.38 269 ILE A C 1
ATOM 2109 O O . ILE A 1 269 ? 5.537 11.199 -3.302 1.00 80.38 269 ILE A O 1
ATOM 2113 N N . ALA A 1 270 ? 3.628 12.044 -2.439 1.00 79.69 270 ALA A N 1
ATOM 2114 C CA . ALA A 1 270 ? 4.242 13.239 -1.885 1.00 79.69 270 ALA A CA 1
ATOM 2115 C C . ALA A 1 270 ? 5.078 12.913 -0.653 1.00 79.69 270 ALA A C 1
ATOM 2117 O O . ALA A 1 270 ? 4.714 12.043 0.138 1.00 79.69 270 ALA A O 1
ATOM 2118 N N . LYS A 1 271 ? 6.182 13.646 -0.498 1.00 85.75 271 LYS A N 1
ATOM 2119 C CA . LYS A 1 271 ? 7.077 13.506 0.647 1.00 85.75 271 LYS A CA 1
ATOM 2120 C C . LYS A 1 271 ? 6.326 13.768 1.954 1.00 85.75 271 LYS A C 1
ATOM 2122 O O . LYS A 1 271 ? 5.730 14.836 2.095 1.00 85.75 271 LYS A O 1
ATOM 2127 N N . GLY A 1 272 ? 6.404 12.841 2.905 1.00 78.38 272 GLY A N 1
ATOM 2128 C CA . GLY A 1 272 ? 5.879 13.020 4.261 1.00 78.38 272 GLY A CA 1
ATOM 2129 C C . GLY A 1 272 ? 4.360 12.867 4.379 1.00 78.38 272 GLY A C 1
ATOM 2130 O O . GLY A 1 272 ? 3.897 11.996 5.109 1.00 78.38 272 GLY A O 1
ATOM 2131 N N . SER A 1 273 ? 3.574 13.658 3.641 1.00 74.62 273 SER A N 1
ATOM 2132 C CA . SER A 1 273 ? 2.102 13.571 3.681 1.00 74.62 273 SER A CA 1
ATOM 2133 C C . SER A 1 273 ? 1.550 12.334 2.975 1.00 74.62 273 SER A C 1
ATOM 2135 O O . SER A 1 273 ? 0.400 11.951 3.196 1.00 74.62 273 SER A O 1
ATOM 2137 N N . HIS A 1 274 ? 2.354 11.719 2.103 1.00 79.38 274 HIS A N 1
ATOM 2138 C CA . HIS A 1 274 ? 2.013 10.542 1.306 1.00 79.38 274 HIS A CA 1
ATOM 2139 C C . HIS A 1 274 ? 0.726 10.687 0.478 1.00 79.38 274 HIS A C 1
ATOM 2141 O O . HIS A 1 274 ? 0.059 9.700 0.147 1.00 79.38 274 HIS A O 1
ATOM 2147 N N . ALA A 1 275 ? 0.379 11.924 0.112 1.00 75.44 275 ALA A N 1
ATOM 2148 C CA . ALA A 1 275 ? -0.699 12.219 -0.822 1.00 75.44 275 ALA A CA 1
ATOM 2149 C C . ALA A 1 275 ? -0.341 11.715 -2.229 1.00 75.44 275 ALA A C 1
ATOM 2151 O O . ALA A 1 275 ? 0.809 11.804 -2.663 1.00 75.44 275 ALA A O 1
ATOM 2152 N N . ASN A 1 276 ? -1.326 11.173 -2.946 1.00 75.19 276 ASN A N 1
ATOM 2153 C CA . ASN A 1 276 ? -1.104 10.510 -4.226 1.00 75.19 276 ASN A CA 1
ATOM 2154 C C . ASN A 1 276 ? -1.507 11.390 -5.409 1.00 75.19 276 ASN A C 1
ATOM 2156 O O . ASN A 1 276 ? -2.636 11.854 -5.511 1.00 75.19 276 ASN A O 1
ATOM 2160 N N . TYR A 1 277 ? -0.613 11.516 -6.381 1.00 72.50 277 TYR A N 1
ATOM 2161 C CA . TYR A 1 277 ? -0.782 12.408 -7.519 1.00 72.50 277 TYR A CA 1
ATOM 2162 C C . TYR A 1 277 ? -0.602 11.714 -8.860 1.00 72.50 277 TYR A C 1
ATOM 2164 O O . TYR A 1 277 ? 0.141 10.744 -9.004 1.00 72.50 277 TYR A O 1
ATOM 2172 N N . ALA A 1 278 ? -1.281 12.236 -9.882 1.00 68.94 278 ALA A N 1
ATOM 2173 C CA . ALA A 1 278 ? -1.147 11.761 -11.257 1.00 68.94 278 ALA A CA 1
ATOM 2174 C C . ALA A 1 278 ? 0.113 12.299 -11.964 1.00 68.94 278 ALA A C 1
ATOM 2176 O O . ALA A 1 278 ? 0.543 11.733 -12.971 1.00 68.94 278 ALA A O 1
ATOM 2177 N N . THR A 1 279 ? 0.698 13.386 -11.459 1.00 70.94 279 THR A N 1
ATOM 2178 C CA . THR A 1 279 ? 1.882 14.049 -12.022 1.00 70.94 279 THR A CA 1
ATOM 2179 C C . THR A 1 279 ? 2.923 14.290 -10.939 1.00 70.94 279 THR A C 1
ATOM 2181 O O . THR A 1 279 ? 2.578 14.327 -9.766 1.00 70.94 279 THR A O 1
ATOM 2184 N N . SER A 1 280 ? 4.183 14.462 -11.338 1.00 79.94 280 SER A N 1
ATOM 2185 C CA . SER A 1 280 ? 5.243 14.938 -10.446 1.00 79.94 280 SER A CA 1
ATOM 2186 C C . SER A 1 280 ? 5.221 16.466 -10.317 1.00 79.94 280 SER A C 1
ATOM 2188 O O . SER A 1 280 ? 4.885 17.134 -11.299 1.00 79.94 280 SER A O 1
ATOM 2190 N N . GLY A 1 281 ? 5.701 17.011 -9.204 1.00 80.06 281 GLY A N 1
ATOM 2191 C CA . GLY A 1 281 ? 5.886 18.445 -8.986 1.00 80.06 281 GLY A CA 1
ATOM 2192 C C . GLY A 1 281 ? 5.389 18.906 -7.618 1.00 80.06 281 GLY A C 1
ATOM 2193 O O . GLY A 1 281 ? 5.160 18.096 -6.720 1.00 80.06 281 GLY A O 1
ATOM 2194 N N . SER A 1 282 ? 5.241 20.221 -7.470 1.00 79.94 282 SER A N 1
ATOM 2195 C CA . SER A 1 282 ? 4.525 20.809 -6.338 1.00 79.94 282 SER A CA 1
ATOM 2196 C C . SER A 1 282 ? 3.024 20.736 -6.579 1.00 79.94 282 SER A C 1
ATOM 2198 O O . SER A 1 282 ? 2.547 20.924 -7.705 1.00 79.94 282 SER A O 1
ATOM 2200 N N . HIS A 1 283 ? 2.298 20.434 -5.512 1.00 73.88 283 HIS A N 1
ATOM 2201 C CA . HIS A 1 283 ? 0.856 20.320 -5.521 1.00 73.88 283 HIS A CA 1
ATOM 2202 C C . HIS A 1 283 ? 0.257 21.130 -4.378 1.00 73.88 283 HIS A C 1
ATOM 2204 O O . HIS A 1 283 ? 0.411 20.751 -3.218 1.00 73.88 283 HIS A O 1
ATOM 2210 N N . ASP A 1 284 ? -0.414 22.232 -4.703 1.00 69.44 284 ASP A N 1
ATOM 2211 C CA . ASP A 1 284 ? -1.118 23.046 -3.716 1.00 69.44 284 ASP A CA 1
ATOM 2212 C C . ASP A 1 284 ? -2.418 22.363 -3.264 1.00 69.44 284 ASP A C 1
ATOM 2214 O O . ASP A 1 284 ? -3.216 21.882 -4.072 1.00 69.44 284 ASP A O 1
ATOM 2218 N N . HIS A 1 285 ? -2.630 22.360 -1.951 1.00 65.25 285 HIS A N 1
ATOM 2219 C CA . HIS A 1 285 ? -3.794 21.807 -1.262 1.00 65.25 285 HIS A CA 1
ATOM 2220 C C . HIS A 1 285 ? -4.716 22.878 -0.675 1.00 65.25 285 HIS A C 1
ATOM 2222 O O . HIS A 1 285 ? -5.720 22.557 -0.037 1.00 65.25 285 HIS A O 1
ATOM 2228 N N . THR A 1 286 ? -4.388 24.155 -0.850 1.00 62.56 286 THR A N 1
ATOM 2229 C CA . THR A 1 286 ? -5.115 25.259 -0.213 1.00 62.56 286 THR A CA 1
ATOM 2230 C C . THR A 1 286 ? -6.555 25.365 -0.703 1.00 62.56 286 THR A C 1
ATOM 2232 O O . THR A 1 286 ? -7.457 25.697 0.069 1.00 62.56 286 THR A O 1
ATOM 2235 N N . VAL A 1 287 ? -6.789 25.067 -1.983 1.00 58.66 287 VAL A N 1
ATOM 2236 C CA . VAL A 1 287 ? -8.124 25.037 -2.581 1.00 58.66 287 VAL A CA 1
ATOM 2237 C C . VAL A 1 287 ? -8.396 23.629 -3.117 1.00 58.66 287 VAL A C 1
ATOM 2239 O O . VAL A 1 287 ? -7.767 23.222 -4.096 1.00 58.66 287 VAL A O 1
ATOM 2242 N N . PRO A 1 288 ? -9.354 22.881 -2.535 1.00 55.09 288 PRO A N 1
ATOM 2243 C CA . PRO A 1 288 ? -9.699 21.546 -3.013 1.00 55.09 288 PRO A CA 1
ATOM 2244 C C . PRO A 1 288 ? -10.006 21.536 -4.517 1.00 55.09 288 PRO A C 1
ATOM 2246 O O . PRO A 1 288 ? -10.828 22.315 -5.001 1.00 55.09 288 PRO A O 1
ATOM 2249 N N . GLY A 1 289 ? -9.345 20.648 -5.262 1.00 51.44 289 GLY A N 1
ATOM 2250 C CA . GLY A 1 289 ? -9.547 20.479 -6.705 1.00 51.44 289 GLY A CA 1
ATOM 2251 C C . GLY A 1 289 ? -8.881 21.529 -7.606 1.00 51.44 289 GLY A C 1
ATOM 2252 O O . GLY A 1 289 ? -8.999 21.416 -8.828 1.00 51.44 289 GLY A O 1
ATOM 2253 N N . LEU A 1 290 ? -8.166 22.515 -7.053 1.00 60.00 290 LEU A N 1
ATOM 2254 C CA . LEU A 1 290 ? -7.391 23.494 -7.815 1.00 60.00 290 LEU A CA 1
ATOM 2255 C C . LEU A 1 290 ? -5.916 23.402 -7.430 1.00 60.00 290 LEU A C 1
ATOM 2257 O O . LEU A 1 290 ? -5.506 23.901 -6.391 1.00 60.00 290 LEU A O 1
ATOM 2261 N N . ASN A 1 291 ? -5.120 22.806 -8.313 1.00 60.22 291 ASN A N 1
ATOM 2262 C CA . ASN A 1 291 ? -3.681 22.734 -8.117 1.00 60.22 291 ASN A CA 1
ATOM 2263 C C . ASN A 1 291 ? -3.007 24.008 -8.657 1.00 60.22 291 ASN A C 1
ATOM 2265 O O . ASN A 1 291 ? -2.897 24.179 -9.877 1.00 60.22 291 ASN A O 1
ATOM 2269 N N . LEU A 1 292 ? -2.612 24.915 -7.762 1.00 64.75 292 LEU A N 1
ATOM 2270 C CA . LEU A 1 292 ? -1.837 26.110 -8.096 1.00 64.75 292 LEU A CA 1
ATOM 2271 C C . LEU A 1 292 ? -0.333 25.786 -8.175 1.00 64.75 292 LEU A C 1
ATOM 2273 O O . LEU A 1 292 ? 0.115 24.836 -7.538 1.00 64.75 292 LEU A O 1
ATOM 2277 N N . PRO A 1 293 ? 0.458 26.554 -8.953 1.00 61.09 293 PRO A N 1
ATOM 2278 C CA . PRO A 1 293 ? 1.910 26.367 -9.015 1.00 61.09 293 PRO A CA 1
ATOM 2279 C C . PRO A 1 293 ? 2.594 26.537 -7.656 1.00 61.09 293 PRO A C 1
ATOM 2281 O O . PRO A 1 293 ? 3.543 25.812 -7.382 1.00 61.09 293 PRO A O 1
ATOM 2284 N N . ASP A 1 294 ? 2.078 27.469 -6.849 1.00 61.25 294 ASP A N 1
ATOM 2285 C CA . ASP A 1 294 ? 2.538 27.791 -5.503 1.00 61.25 294 ASP A CA 1
ATOM 2286 C C . ASP A 1 294 ? 1.310 28.037 -4.609 1.00 61.25 294 ASP A C 1
ATOM 2288 O O . ASP A 1 294 ? 0.320 28.636 -5.056 1.00 61.25 294 ASP A O 1
ATOM 2292 N N . GLY A 1 295 ? 1.377 27.633 -3.344 1.00 65.88 295 GLY A N 1
ATOM 2293 C CA . GLY A 1 295 ? 0.316 27.853 -2.371 1.00 65.88 295 GLY A CA 1
ATOM 2294 C C . GLY A 1 295 ? 0.766 27.688 -0.918 1.00 65.88 295 GLY A C 1
ATOM 2295 O O . GLY A 1 295 ? 1.870 27.235 -0.629 1.00 65.88 295 GLY A O 1
ATOM 2296 N N . PRO A 1 296 ? -0.061 28.109 0.052 1.00 64.56 296 PRO A N 1
ATOM 2297 C CA . PRO A 1 296 ? 0.315 28.036 1.456 1.00 64.56 296 PRO A CA 1
ATOM 2298 C C . PRO A 1 296 ? 0.405 26.612 2.015 1.00 64.56 296 PRO A C 1
ATOM 2300 O O . PRO A 1 296 ? 0.907 26.473 3.123 1.00 64.56 296 PRO A O 1
ATOM 2303 N N . LEU A 1 297 ? -0.047 25.573 1.309 1.00 70.00 297 LEU A N 1
ATOM 2304 C CA . LEU A 1 297 ? 0.063 24.176 1.735 1.00 70.00 297 LEU A CA 1
ATOM 2305 C C . LEU A 1 297 ? 0.403 23.291 0.537 1.00 70.00 297 LEU A C 1
ATOM 2307 O O . LEU A 1 297 ? -0.471 22.997 -0.272 1.00 70.00 297 LEU A O 1
ATOM 2311 N N . GLU A 1 298 ? 1.647 22.828 0.446 1.00 73.62 298 GLU A N 1
ATOM 2312 C CA . GLU A 1 298 ? 2.132 22.091 -0.725 1.00 73.62 298 GLU A CA 1
ATOM 2313 C C . GLU A 1 298 ? 2.570 20.665 -0.388 1.00 73.62 298 GLU A C 1
ATOM 2315 O O . GLU A 1 298 ? 3.270 20.423 0.595 1.00 73.62 298 GLU A O 1
ATOM 2320 N N . GLY A 1 299 ? 2.186 19.719 -1.245 1.00 74.00 299 GLY A N 1
ATOM 2321 C CA . GLY A 1 299 ? 2.793 18.396 -1.333 1.00 74.00 299 GLY A CA 1
ATOM 2322 C C . GLY A 1 299 ? 3.813 18.357 -2.469 1.00 74.00 299 GLY A C 1
ATOM 2323 O O . GLY A 1 299 ? 3.523 18.787 -3.585 1.00 74.00 299 GLY A O 1
ATOM 2324 N N . HIS A 1 300 ? 5.001 17.807 -2.219 1.00 83.44 300 HIS A N 1
ATOM 2325 C CA . HIS A 1 300 ? 6.050 17.697 -3.237 1.00 83.44 300 HIS A CA 1
ATOM 2326 C C . HIS A 1 300 ? 6.250 16.252 -3.676 1.00 83.44 300 HIS A C 1
ATOM 2328 O O . HIS A 1 300 ? 6.503 15.369 -2.855 1.00 83.44 300 HIS A O 1
ATOM 2334 N N . THR A 1 301 ? 6.183 16.020 -4.984 1.00 83.00 301 THR A N 1
ATOM 2335 C CA . THR A 1 301 ? 6.357 14.706 -5.603 1.00 83.00 301 THR A CA 1
ATOM 2336 C C . THR A 1 301 ? 7.460 14.716 -6.661 1.00 83.00 301 THR A C 1
ATOM 2338 O O . THR A 1 301 ? 7.652 15.693 -7.386 1.00 83.00 301 THR A O 1
ATOM 2341 N N . ASP A 1 302 ? 8.169 13.597 -6.817 1.00 82.38 302 ASP A N 1
ATOM 2342 C CA . ASP A 1 302 ? 9.171 13.425 -7.871 1.00 82.38 302 ASP A CA 1
ATOM 2343 C C . ASP A 1 302 ? 9.252 11.967 -8.371 1.00 82.38 302 ASP A C 1
ATOM 2345 O O . ASP A 1 302 ? 8.474 11.096 -7.980 1.00 82.38 302 ASP A O 1
ATOM 2349 N N . ARG A 1 303 ? 10.183 11.696 -9.295 1.00 85.06 303 ARG A N 1
ATOM 2350 C CA . ARG A 1 303 ? 10.492 10.342 -9.794 1.00 85.06 303 ARG A CA 1
ATOM 2351 C C . ARG A 1 303 ? 11.612 9.687 -8.984 1.00 85.06 303 ARG A C 1
ATOM 2353 O O . ARG A 1 303 ? 12.606 9.259 -9.569 1.00 85.06 303 ARG A O 1
ATOM 2360 N N . GLY A 1 304 ? 11.462 9.643 -7.666 1.00 86.50 304 GLY A N 1
ATOM 2361 C CA . GLY A 1 304 ? 12.405 9.011 -6.755 1.00 86.50 304 GLY A CA 1
ATOM 2362 C C . GLY A 1 304 ? 12.364 7.484 -6.818 1.00 86.50 304 GLY A C 1
ATOM 2363 O O . GLY A 1 304 ? 12.669 6.863 -7.841 1.00 86.50 304 GLY A O 1
ATOM 2364 N N . VAL A 1 305 ? 12.018 6.851 -5.700 1.00 86.31 305 VAL A N 1
ATOM 2365 C CA . VAL A 1 305 ? 12.069 5.391 -5.558 1.00 86.31 305 VAL A CA 1
ATOM 2366 C C . VAL A 1 305 ? 10.859 4.758 -6.239 1.00 86.31 305 VAL A C 1
ATOM 2368 O O . VAL A 1 305 ? 9.714 5.024 -5.882 1.00 86.31 305 VAL A O 1
ATOM 2371 N N . PHE A 1 306 ? 11.107 3.896 -7.228 1.00 85.12 306 PHE A N 1
ATOM 2372 C CA . PHE A 1 306 ? 10.049 3.098 -7.843 1.00 85.12 306 PHE A CA 1
ATOM 2373 C C . PHE A 1 306 ? 9.534 2.051 -6.856 1.00 85.12 306 PHE A C 1
ATOM 2375 O O . PHE A 1 306 ? 10.310 1.254 -6.326 1.00 85.12 306 PHE A O 1
ATOM 2382 N N . TRP A 1 307 ? 8.220 2.013 -6.677 1.00 79.25 307 TRP A N 1
ATOM 2383 C CA . TRP A 1 307 ? 7.546 1.105 -5.771 1.00 79.25 307 TRP A CA 1
ATOM 2384 C C . TRP A 1 307 ? 6.413 0.345 -6.475 1.00 79.25 307 TRP A C 1
ATOM 2386 O O . TRP A 1 307 ? 5.517 0.924 -7.097 1.00 79.25 307 TRP A O 1
ATOM 2396 N N . ASP A 1 308 ? 6.459 -0.986 -6.367 1.00 80.31 308 ASP A N 1
ATOM 2397 C CA . ASP A 1 308 ? 5.404 -1.877 -6.840 1.00 80.31 308 ASP A CA 1
ATOM 2398 C C . ASP A 1 308 ? 4.630 -2.461 -5.647 1.00 80.31 308 ASP A C 1
ATOM 2400 O O . ASP A 1 308 ? 5.191 -3.276 -4.905 1.00 80.31 308 ASP A O 1
ATOM 2404 N N . PRO A 1 309 ? 3.339 -2.116 -5.474 1.00 74.06 309 PRO A N 1
ATOM 2405 C CA . PRO A 1 309 ? 2.555 -2.609 -4.349 1.00 74.06 309 PRO A CA 1
ATOM 2406 C C . PRO A 1 309 ? 2.364 -4.134 -4.365 1.00 74.06 309 PRO A C 1
ATOM 2408 O O . PRO A 1 309 ? 2.087 -4.699 -3.317 1.00 74.06 309 PRO A O 1
ATOM 2411 N N . PHE A 1 310 ? 2.552 -4.836 -5.490 1.00 75.56 310 PHE A N 1
ATOM 2412 C CA . PHE A 1 310 ? 2.287 -6.283 -5.587 1.00 75.56 310 PHE A CA 1
ATOM 2413 C C . PHE A 1 310 ? 3.332 -7.198 -4.942 1.00 75.56 310 PHE A C 1
ATOM 2415 O O . PHE A 1 310 ? 3.073 -8.397 -4.830 1.00 75.56 310 PHE A O 1
ATOM 2422 N N . GLY A 1 311 ? 4.502 -6.682 -4.555 1.00 69.88 311 GLY A N 1
ATOM 2423 C CA . GLY A 1 311 ? 5.597 -7.514 -4.045 1.00 69.88 311 GLY A CA 1
ATOM 2424 C C . GLY A 1 311 ? 5.269 -8.224 -2.727 1.00 69.88 311 GLY A C 1
ATOM 2425 O O . GLY A 1 311 ? 5.535 -9.416 -2.594 1.00 69.88 311 GLY A O 1
ATOM 2426 N N . ASN A 1 312 ? 4.668 -7.502 -1.779 1.00 71.81 312 ASN A N 1
ATOM 2427 C CA . ASN A 1 312 ? 4.292 -7.993 -0.455 1.00 71.81 312 ASN A CA 1
ATOM 2428 C C . ASN A 1 312 ? 2.998 -7.290 -0.024 1.00 71.81 312 ASN A C 1
ATOM 2430 O O . ASN A 1 312 ? 3.015 -6.150 0.439 1.00 71.81 312 ASN A O 1
ATOM 2434 N N . THR A 1 313 ? 1.859 -7.921 -0.307 1.00 80.19 313 THR A N 1
ATOM 2435 C CA . THR A 1 313 ? 0.548 -7.279 -0.184 1.00 80.19 313 THR A CA 1
ATOM 2436 C C . THR A 1 313 ? -0.505 -8.229 0.338 1.00 80.19 313 THR A C 1
ATOM 2438 O O . THR A 1 313 ? -0.592 -9.379 -0.109 1.00 80.19 313 THR A O 1
ATOM 2441 N N . TYR A 1 314 ? -1.341 -7.732 1.240 1.00 84.44 314 TYR A N 1
ATOM 2442 C CA . TYR A 1 314 ? -2.573 -8.403 1.614 1.00 84.44 314 TYR A CA 1
ATOM 2443 C C . TYR A 1 314 ? -3.605 -8.191 0.513 1.00 84.44 314 TYR A C 1
ATOM 2445 O O . TYR A 1 314 ? -3.774 -7.076 0.029 1.00 84.44 314 TYR A O 1
ATOM 2453 N N . MET A 1 315 ? -4.274 -9.256 0.072 1.00 85.88 315 MET A N 1
ATOM 2454 C CA . MET A 1 315 ? -5.285 -9.135 -0.982 1.00 85.88 315 MET A CA 1
ATOM 2455 C C . MET A 1 315 ? -6.609 -9.685 -0.483 1.00 85.88 315 MET A C 1
ATOM 2457 O O . MET A 1 315 ? -6.692 -10.873 -0.166 1.00 85.88 315 MET A O 1
ATOM 2461 N N . TYR A 1 316 ? -7.630 -8.837 -0.502 1.00 87.69 316 TYR A N 1
ATOM 2462 C CA . TYR A 1 316 ? -8.968 -9.160 -0.029 1.00 87.69 316 TYR A CA 1
ATOM 2463 C C . TYR A 1 316 ? -10.002 -8.947 -1.130 1.00 87.69 316 TYR A C 1
ATOM 2465 O O . TYR A 1 316 ? -9.885 -8.015 -1.930 1.00 87.69 316 TYR A O 1
ATOM 2473 N N . ASP A 1 317 ? -11.017 -9.796 -1.163 1.00 87.50 317 ASP A N 1
ATOM 2474 C CA . ASP A 1 317 ? -12.282 -9.516 -1.825 1.00 87.50 317 ASP A CA 1
ATOM 2475 C C . ASP A 1 317 ? -13.252 -8.924 -0.807 1.00 87.50 317 ASP A C 1
ATOM 2477 O O . ASP A 1 317 ? -13.285 -9.351 0.343 1.00 87.50 317 ASP A O 1
ATOM 2481 N N . TYR A 1 318 ? -14.001 -7.908 -1.212 1.00 87.94 318 TYR A N 1
ATOM 2482 C CA . TYR A 1 318 ? -14.994 -7.256 -0.375 1.00 87.94 318 TYR A CA 1
ATOM 2483 C C . TYR A 1 318 ? -16.365 -7.364 -1.026 1.00 87.94 318 TYR A C 1
ATOM 2485 O O . TYR A 1 318 ? -16.615 -6.825 -2.114 1.00 87.94 318 TYR A O 1
ATOM 2493 N N . ASP A 1 319 ? -17.270 -8.026 -0.315 1.00 85.62 319 ASP A N 1
ATOM 2494 C CA . ASP A 1 319 ? -18.665 -8.115 -0.698 1.00 85.62 319 ASP A CA 1
ATOM 2495 C C . ASP A 1 319 ? -19.422 -6.896 -0.165 1.00 85.62 319 ASP A C 1
ATOM 2497 O O . ASP A 1 319 ? -19.759 -6.792 1.013 1.00 85.62 319 ASP A O 1
ATOM 2501 N N . ALA A 1 320 ? -19.744 -5.970 -1.067 1.00 82.44 320 ALA A N 1
ATOM 2502 C CA . ALA A 1 320 ? -20.474 -4.750 -0.735 1.00 82.44 320 ALA A CA 1
ATOM 2503 C C . ALA A 1 320 ? -21.920 -4.989 -0.255 1.00 82.44 320 ALA A C 1
ATOM 2505 O O . ALA A 1 320 ? -22.550 -4.050 0.226 1.00 82.44 320 ALA A O 1
ATOM 2506 N N . SER A 1 321 ? -22.473 -6.196 -0.424 1.00 80.81 321 SER A N 1
ATOM 2507 C CA . SER A 1 321 ? -23.825 -6.532 0.033 1.00 80.81 321 SER A CA 1
ATOM 2508 C C . SER A 1 321 ? -23.860 -7.018 1.481 1.00 80.81 321 SER A C 1
ATOM 2510 O O . SER A 1 321 ? -24.792 -6.684 2.211 1.00 80.81 321 SER A O 1
ATOM 2512 N N . THR A 1 322 ? -22.839 -7.765 1.903 1.00 85.50 322 THR A N 1
ATOM 2513 C CA . THR A 1 322 ? -22.717 -8.312 3.262 1.00 85.50 322 THR A CA 1
ATOM 2514 C C . THR A 1 322 ? -21.771 -7.501 4.146 1.00 85.50 322 THR A C 1
ATOM 2516 O O . THR A 1 322 ? -21.863 -7.576 5.367 1.00 85.50 322 THR A O 1
ATOM 2519 N N . GLY A 1 323 ? -20.888 -6.698 3.547 1.00 85.56 323 GLY A N 1
ATOM 2520 C CA . GLY A 1 323 ? -19.855 -5.939 4.246 1.00 85.56 323 GLY A CA 1
ATOM 2521 C C . GLY A 1 323 ? -18.670 -6.790 4.710 1.00 85.56 323 GLY A C 1
ATOM 2522 O O . GLY A 1 323 ? -17.920 -6.342 5.573 1.00 85.56 323 GLY A O 1
ATOM 2523 N N . VAL A 1 324 ? -18.508 -8.002 4.172 1.00 87.38 324 VAL A N 1
ATOM 2524 C CA . VAL A 1 324 ? -17.499 -8.977 4.609 1.00 87.38 324 VAL A CA 1
ATOM 2525 C C . VAL A 1 324 ? -16.267 -8.939 3.703 1.00 87.38 324 VAL A C 1
ATOM 2527 O O . VAL A 1 324 ? -16.381 -8.772 2.486 1.00 87.38 324 VAL A O 1
ATOM 2530 N N . PHE A 1 325 ? -15.090 -9.105 4.312 1.00 88.56 325 PHE A N 1
ATOM 2531 C CA . PHE A 1 325 ? -13.815 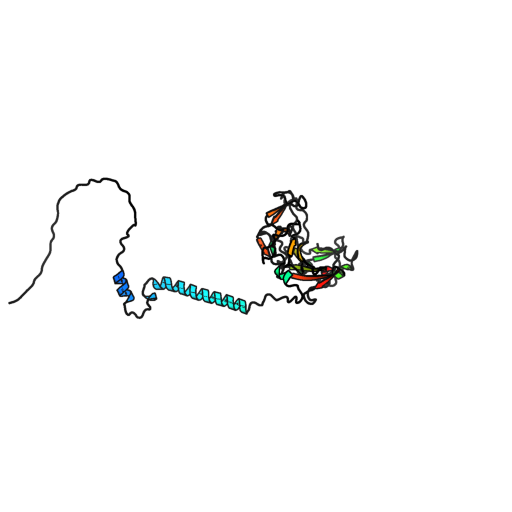-9.270 3.618 1.00 88.56 325 PHE A CA 1
ATOM 2532 C C . PHE A 1 325 ? -13.385 -10.740 3.596 1.00 88.56 325 PHE A C 1
ATOM 2534 O O . PHE A 1 325 ? -13.368 -11.401 4.633 1.00 88.56 325 PHE A O 1
ATOM 2541 N N . GLU A 1 326 ? -12.960 -11.223 2.432 1.00 87.94 326 GLU A N 1
ATOM 2542 C CA . GLU A 1 326 ? -12.419 -12.568 2.235 1.00 87.94 326 GLU A CA 1
ATOM 2543 C C . GLU A 1 326 ? -10.986 -12.503 1.697 1.00 87.94 326 GLU A C 1
ATOM 2545 O O . GLU A 1 326 ? -10.687 -11.775 0.752 1.00 87.94 326 GLU A O 1
ATOM 2550 N N . ALA A 1 327 ? -10.066 -13.268 2.282 1.00 87.25 327 ALA A N 1
ATOM 2551 C CA . ALA A 1 327 ? -8.679 -13.316 1.829 1.00 87.25 327 ALA A CA 1
ATOM 2552 C C . ALA A 1 327 ? -8.508 -14.192 0.577 1.00 87.25 327 ALA A C 1
ATOM 2554 O O . ALA A 1 327 ? -8.890 -15.360 0.562 1.00 87.25 327 ALA A O 1
ATOM 2555 N N . TYR A 1 328 ? -7.810 -13.680 -0.442 1.00 82.62 328 TYR A N 1
ATOM 2556 C CA . TYR A 1 328 ? -7.489 -14.446 -1.660 1.00 82.62 328 TYR A CA 1
ATOM 2557 C C . TYR A 1 328 ? -6.426 -15.542 -1.464 1.00 82.62 328 TYR A C 1
ATOM 2559 O O . TYR A 1 328 ? -6.179 -16.330 -2.381 1.00 82.62 328 TYR A O 1
ATOM 2567 N N . ASN A 1 329 ? -5.744 -15.555 -0.319 1.00 75.75 329 ASN A N 1
ATOM 2568 C CA . ASN A 1 329 ? -4.668 -16.488 0.015 1.00 75.75 329 ASN A CA 1
ATOM 2569 C C . ASN A 1 329 ? -5.199 -17.702 0.801 1.00 75.75 329 ASN A C 1
ATOM 2571 O O . ASN A 1 329 ? -4.646 -18.046 1.839 1.00 75.75 329 ASN A O 1
ATOM 2575 N N . ASP A 1 330 ? -6.318 -18.284 0.355 1.00 69.38 330 ASP A N 1
ATOM 2576 C CA . ASP A 1 330 ? -6.984 -19.441 0.981 1.00 69.38 330 ASP A CA 1
ATOM 2577 C C . ASP A 1 330 ? -7.165 -19.305 2.514 1.00 69.38 330 ASP A C 1
ATOM 2579 O O . ASP A 1 330 ? -6.994 -20.264 3.264 1.00 69.38 330 ASP A O 1
ATOM 2583 N N . GLY A 1 331 ? -7.487 -18.095 2.991 1.00 66.75 331 GLY A N 1
ATOM 2584 C CA . GLY A 1 331 ? -7.687 -17.804 4.418 1.00 66.75 331 GLY A CA 1
ATOM 2585 C C . GLY A 1 331 ? -6.412 -17.637 5.258 1.00 66.75 331 GLY A C 1
ATOM 2586 O O . GLY A 1 331 ? -6.518 -17.504 6.469 1.00 66.75 331 GLY A O 1
ATOM 2587 N N . ALA A 1 332 ? -5.222 -17.631 4.649 1.00 76.00 332 ALA A N 1
ATOM 2588 C CA . ALA A 1 332 ? -3.958 -17.420 5.363 1.00 76.00 332 ALA A CA 1
ATOM 2589 C C . ALA A 1 332 ? -3.645 -15.943 5.665 1.00 76.00 332 ALA A C 1
ATOM 2591 O O . ALA A 1 332 ? -2.839 -15.667 6.550 1.00 76.00 332 ALA A O 1
ATOM 2592 N N . ASP A 1 333 ? -4.236 -15.001 4.919 1.00 85.31 333 ASP A N 1
ATOM 2593 C CA . ASP A 1 333 ? -4.100 -13.570 5.216 1.00 85.31 333 ASP A CA 1
ATOM 2594 C C . ASP A 1 333 ? -5.174 -13.188 6.266 1.00 85.31 333 ASP A C 1
ATOM 2596 O O . ASP A 1 333 ? -6.350 -13.504 6.051 1.00 85.31 333 ASP A O 1
ATOM 2600 N N . PRO A 1 334 ? -4.813 -12.503 7.368 1.00 88.25 334 PRO A N 1
ATOM 2601 C CA . PRO A 1 334 ? -5.731 -12.190 8.462 1.00 88.25 334 PRO A CA 1
ATOM 2602 C C . PRO A 1 334 ? -6.799 -11.190 8.008 1.00 88.25 334 PRO A C 1
ATOM 2604 O O . PRO A 1 334 ? -6.471 -10.124 7.497 1.00 88.25 334 PRO A O 1
ATOM 2607 N N . THR A 1 335 ? -8.083 -11.482 8.208 1.00 89.25 335 THR A N 1
ATOM 2608 C CA . THR A 1 335 ? -9.186 -10.555 7.869 1.00 89.25 335 THR A CA 1
ATOM 2609 C C . THR A 1 335 ? -9.754 -9.829 9.085 1.00 89.25 335 THR A C 1
ATOM 2611 O O . THR A 1 335 ? -10.420 -8.809 8.937 1.00 89.25 335 THR A O 1
ATOM 2614 N N . VAL A 1 336 ? -9.471 -10.332 10.284 1.00 89.06 336 VAL A N 1
ATOM 2615 C CA . VAL A 1 336 ? -10.093 -9.910 11.543 1.00 89.06 336 VAL A CA 1
ATOM 2616 C C . VAL A 1 336 ? -9.777 -8.452 11.887 1.00 89.06 336 VAL A C 1
ATOM 2618 O O . VAL A 1 336 ? -10.673 -7.686 12.237 1.00 89.06 336 VAL A O 1
ATOM 2621 N N . TRP A 1 337 ? -8.532 -8.016 11.680 1.00 88.31 337 TRP A N 1
ATOM 2622 C CA . TRP A 1 337 ? -8.126 -6.621 11.878 1.00 88.31 337 TRP A CA 1
ATOM 2623 C C . TRP A 1 337 ? -8.921 -5.598 11.048 1.00 88.31 337 TRP A C 1
ATOM 2625 O O . TRP A 1 337 ? -9.027 -4.446 11.464 1.00 88.31 337 TRP A O 1
ATOM 2635 N N . LEU A 1 338 ? -9.514 -5.988 9.911 1.00 88.50 338 LEU A N 1
ATOM 2636 C CA . LEU A 1 338 ? -10.363 -5.097 9.103 1.00 88.50 338 LEU A CA 1
ATOM 2637 C C . LEU A 1 338 ? -11.682 -4.749 9.811 1.00 88.50 338 LEU A C 1
ATOM 2639 O O . LEU A 1 338 ? -12.337 -3.779 9.435 1.00 88.50 338 LEU A O 1
ATOM 2643 N N . ALA A 1 339 ? -12.073 -5.533 10.8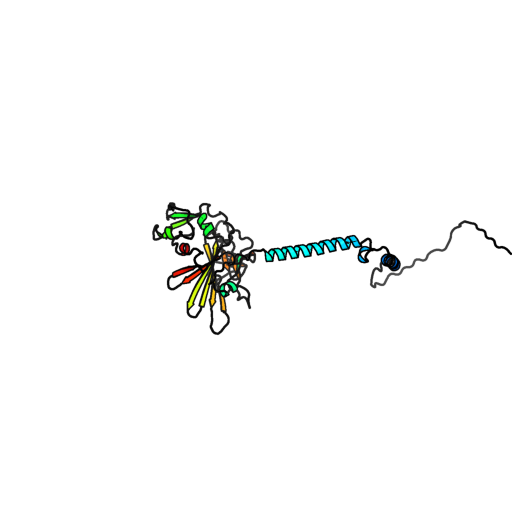20 1.00 88.56 339 ALA A N 1
ATOM 2644 C CA . ALA A 1 339 ? -13.246 -5.293 11.652 1.00 88.56 339 ALA A CA 1
ATOM 2645 C C . ALA A 1 339 ? -12.930 -4.492 12.927 1.00 88.56 339 ALA A C 1
ATOM 2647 O O . ALA A 1 339 ? -13.848 -4.191 13.693 1.00 88.56 339 ALA A O 1
ATOM 2648 N N . PHE A 1 340 ? -11.665 -4.148 13.190 1.00 88.75 340 PHE A N 1
ATOM 2649 C CA . PHE A 1 340 ? -11.306 -3.320 14.339 1.00 88.75 340 PHE A CA 1
ATOM 2650 C C . PHE A 1 340 ? -11.935 -1.926 14.206 1.00 88.75 340 PHE A C 1
ATOM 2652 O O . PHE A 1 340 ? -11.693 -1.207 13.237 1.00 88.75 340 PHE A O 1
ATOM 2659 N N . ALA A 1 341 ? -12.761 -1.555 15.184 1.00 88.62 341 ALA A N 1
ATOM 2660 C CA . ALA A 1 341 ? -13.542 -0.318 15.173 1.00 88.62 341 ALA A CA 1
ATOM 2661 C C . ALA A 1 341 ? -12.837 0.861 15.863 1.00 88.62 341 ALA A C 1
ATOM 2663 O O . ALA A 1 341 ? -13.362 1.978 15.854 1.00 88.62 341 ALA A O 1
ATOM 2664 N N . GLY A 1 342 ? -11.694 0.608 16.502 1.00 86.81 342 GLY A N 1
ATOM 2665 C CA . GLY A 1 342 ? -10.911 1.630 17.184 1.00 86.81 342 GLY A CA 1
ATOM 2666 C C . GLY A 1 342 ? -10.049 2.456 16.236 1.00 86.81 342 GLY A C 1
ATOM 2667 O O . GLY A 1 342 ? -10.194 2.426 15.011 1.00 86.81 342 GLY A O 1
ATOM 2668 N N . ARG A 1 343 ? -9.149 3.241 16.824 1.00 86.06 343 ARG A N 1
ATOM 2669 C CA . ARG A 1 343 ? -8.278 4.166 16.101 1.00 86.06 343 ARG A CA 1
ATOM 2670 C C . ARG A 1 343 ? -6.869 3.612 16.012 1.00 86.06 343 ARG A C 1
ATOM 2672 O O . ARG A 1 343 ? -6.314 3.142 16.999 1.00 86.06 343 ARG A O 1
ATOM 2679 N N . TRP A 1 344 ? -6.311 3.683 14.813 1.00 80.56 344 TRP A N 1
ATOM 2680 C CA . TRP A 1 344 ? -4.894 3.456 14.569 1.00 80.56 344 TRP A CA 1
ATOM 2681 C C . TRP A 1 344 ? -4.206 4.801 14.789 1.00 80.56 344 TRP A C 1
ATOM 2683 O O . TRP A 1 344 ? -4.492 5.718 14.019 1.00 80.56 344 TRP A O 1
ATOM 2693 N N . GLY A 1 345 ? -3.377 4.932 15.831 1.00 66.94 345 GLY A N 1
ATOM 2694 C CA . GLY A 1 345 ? -2.713 6.194 16.179 1.00 66.94 345 GLY A CA 1
ATOM 2695 C C . GLY A 1 345 ? -3.180 6.862 17.448 1.00 66.94 345 GLY A C 1
ATOM 2696 O O . GLY A 1 345 ? -4.403 7.129 17.548 1.00 66.94 345 GLY A O 1
#

Sequence (345 aa):
MVHPTALRMMQATRAGMFRATQRAPAQAQQKSGVLVFRENRVPYYQRLFQNHDGKRQWWKTHRSPYILYPYYTLLLGSFAFSFVGMIRMLFASPIAKIQKRGFPDYVRQYASVAYLHSQEVYFPSSIADHLSHTHPEDANGTSITTPASLTLDDLDTLNSNANGGQGVYLSSNEGIQALPSCTIASVIVTVAKPNNTLNAFCFSFHAYNQGNWVLGLPQLEFGDHPCGSGNTLRARRSRTRPWRKHAVATDTDTTAAAAAAGVRPVAYIAKGSHANYATSGSHDHTVPGLNLPDGPLEGHTDRGVFWDPFGNTYMYDYDASTGVFEAYNDGADPTVWLAFAGRWG

Organism: NCBI:txid1182544

pLDDT: mean 70.26, std 18.65, range [28.59, 94.94]